Protein AF-A0A434D5E9-F1 (afdb_monomer)

pLDDT: mean 72.02, std 21.49, range [32.88, 96.44]

Secondary structure (DSSP, 8-state):
-HHHHHHHHHHHHHHHHTT-EEEEEEEEEP---S-HHHHHHHHHHHHHHHHHHHHHHH-SSGGGS-GGGSPEEEEEE-----SS----HHHHTTSS--EEEEEEEE-TT-S--S-HHHHHHHHGGGT--TTSSEEEEEEEE--S-THHHHHHHTHHHHSTTS-GGG-EEESPPGGGSPP-------------

Nearest PDB structures (foldseek):
  6r4l-assembly1_A  TM=3.665E-01  e=8.588E-01  Saccharomyces cerevisiae S288C
  4x4o-assembly2_C  TM=2.978E-01  e=3.099E+00  Archaeoglobus fulgidus DSM 4304

Foldseek 3Di:
DVVVLVVVLVLLQVQVVQVWWKKKKKWWWDDDDDALVVLLVQVQVLVVVVQVVVQCQFDVCNVVDDQSQTKKKKKFWDAPDDPDDQDASSRRSVPDTGMIMIMITGHPSGNNPDDPQVCCVVCVVVRDDPPGGTHGMHMGTDPDDDPVSSCVSCVSVVPVRYPPVRIDMPPDDPVPDPDPDPPDPDDDDDDD

Structure (mmCIF, N/CA/C/O backbone):
data_AF-A0A434D5E9-F1
#
_entry.id   AF-A0A434D5E9-F1
#
loop_
_atom_site.group_PDB
_atom_site.id
_atom_site.type_symbol
_atom_site.label_atom_id
_atom_site.label_alt_id
_atom_site.label_comp_id
_atom_site.label_asym_id
_atom_site.label_entity_id
_atom_site.label_seq_id
_atom_site.pdbx_PDB_ins_code
_atom_site.Cartn_x
_atom_site.Cartn_y
_atom_site.Cartn_z
_atom_site.occupancy
_atom_site.B_iso_or_equiv
_atom_site.auth_seq_id
_atom_site.auth_comp_id
_atom_site.auth_asym_id
_atom_site.auth_atom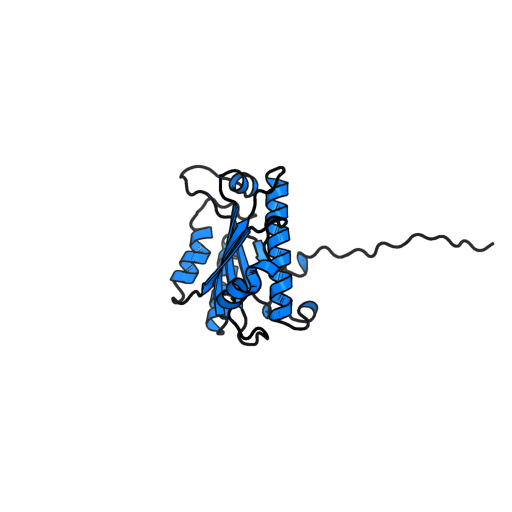_id
_atom_site.pdbx_PDB_model_num
ATOM 1 N N . MET A 1 1 ? 15.083 -6.005 15.708 1.00 46.38 1 MET A N 1
ATOM 2 C CA . MET A 1 1 ? 14.381 -5.011 14.867 1.00 46.38 1 MET A CA 1
ATOM 3 C C . MET A 1 1 ? 15.148 -4.672 13.593 1.00 46.38 1 MET A C 1
ATOM 5 O O . MET A 1 1 ? 14.551 -4.747 12.531 1.00 46.38 1 MET A O 1
ATOM 9 N N . GLU A 1 2 ? 16.462 -4.426 13.639 1.00 46.25 2 GLU A N 1
ATOM 10 C CA . GLU A 1 2 ? 17.298 -4.338 12.420 1.00 46.25 2 GLU A CA 1
ATOM 11 C C . GLU A 1 2 ? 17.191 -5.607 11.542 1.00 46.25 2 GLU A C 1
ATOM 13 O O . GLU A 1 2 ? 16.965 -5.520 10.337 1.00 46.25 2 GLU A O 1
ATOM 18 N N . TYR A 1 3 ? 17.174 -6.791 12.168 1.00 55.91 3 TYR A N 1
ATOM 19 C CA . TYR A 1 3 ? 16.882 -8.074 11.509 1.00 55.91 3 TYR A CA 1
ATOM 20 C C . TYR A 1 3 ? 15.484 -8.168 10.880 1.00 55.91 3 TYR A C 1
ATOM 22 O O . TYR A 1 3 ? 15.306 -8.888 9.904 1.00 55.91 3 TYR A O 1
ATOM 30 N N . LEU A 1 4 ? 14.492 -7.455 11.422 1.00 56.94 4 LEU A N 1
ATOM 31 C CA . LEU A 1 4 ? 13.109 -7.489 10.939 1.00 56.94 4 LEU A CA 1
ATOM 32 C C . LEU A 1 4 ? 13.002 -6.706 9.628 1.00 56.94 4 LEU A C 1
ATOM 34 O O . LEU A 1 4 ? 12.502 -7.212 8.634 1.00 56.94 4 LEU A O 1
ATOM 38 N N . ILE A 1 5 ? 13.578 -5.506 9.602 1.00 56.06 5 ILE A N 1
ATOM 39 C CA . ILE A 1 5 ? 13.730 -4.685 8.400 1.00 56.06 5 ILE A CA 1
ATOM 40 C C . ILE A 1 5 ? 14.558 -5.408 7.339 1.00 56.06 5 ILE A C 1
ATOM 42 O O . ILE A 1 5 ? 14.158 -5.463 6.178 1.00 56.06 5 ILE A O 1
ATOM 46 N N . ALA A 1 6 ? 15.707 -5.971 7.724 1.00 63.09 6 ALA A N 1
ATOM 47 C CA . ALA A 1 6 ? 16.536 -6.748 6.811 1.00 63.09 6 ALA A CA 1
ATOM 48 C C . ALA A 1 6 ? 15.765 -7.962 6.267 1.00 63.09 6 ALA A C 1
ATOM 50 O O . ALA A 1 6 ? 15.854 -8.256 5.074 1.00 63.09 6 ALA A O 1
ATOM 51 N N . GLY A 1 7 ? 14.954 -8.599 7.118 1.00 67.75 7 GLY A N 1
ATOM 52 C CA . GLY A 1 7 ? 14.034 -9.678 6.772 1.00 67.75 7 GLY A CA 1
ATOM 53 C C . GLY A 1 7 ? 12.960 -9.247 5.777 1.00 67.75 7 GLY A C 1
ATOM 54 O O . GLY A 1 7 ? 12.792 -9.903 4.756 1.00 67.75 7 GLY A O 1
ATOM 55 N N . TYR A 1 8 ? 12.293 -8.111 5.983 1.00 69.94 8 TYR A N 1
ATOM 56 C CA . TYR A 1 8 ? 11.282 -7.607 5.048 1.00 69.94 8 TYR A CA 1
ATOM 57 C C . TYR A 1 8 ? 11.881 -7.079 3.748 1.00 69.94 8 TYR A C 1
ATOM 59 O O . TYR A 1 8 ? 11.336 -7.328 2.676 1.00 69.94 8 TYR A O 1
ATOM 67 N N . GLY A 1 9 ? 13.042 -6.427 3.810 1.00 70.00 9 GLY A N 1
ATOM 68 C CA . GLY A 1 9 ? 13.821 -6.078 2.626 1.00 70.00 9 GLY A CA 1
ATOM 69 C C . GLY A 1 9 ? 14.228 -7.324 1.838 1.00 70.00 9 GLY A C 1
ATOM 70 O O . GLY A 1 9 ? 14.171 -7.324 0.610 1.00 70.00 9 GLY A O 1
ATOM 71 N N . TYR A 1 10 ? 14.579 -8.415 2.524 1.00 74.38 10 TYR A N 1
ATOM 72 C CA . TYR A 1 10 ? 14.827 -9.711 1.897 1.00 74.38 10 TYR A CA 1
ATOM 73 C C . TYR A 1 10 ? 13.550 -10.296 1.280 1.00 74.38 10 TYR A C 1
ATOM 75 O O . TYR A 1 10 ? 13.541 -10.575 0.087 1.00 74.38 10 TYR A O 1
ATOM 83 N N . MET A 1 11 ? 12.449 -10.376 2.030 1.00 77.38 11 MET A N 1
ATOM 84 C CA . MET A 1 11 ? 11.144 -10.848 1.547 1.00 77.38 11 MET A CA 1
ATOM 85 C C . MET A 1 11 ? 10.645 -10.069 0.327 1.00 77.38 11 MET A C 1
ATOM 87 O O . MET A 1 11 ? 10.050 -10.649 -0.581 1.00 77.38 11 MET A O 1
ATOM 91 N N . PHE A 1 12 ? 10.876 -8.758 0.297 1.00 78.56 12 PHE A N 1
ATOM 92 C CA . PHE A 1 12 ? 10.556 -7.912 -0.842 1.00 78.56 12 PHE A CA 1
ATOM 93 C C . PHE A 1 12 ? 11.416 -8.275 -2.057 1.00 78.56 12 PHE A C 1
ATOM 95 O O . PHE A 1 12 ? 10.884 -8.510 -3.141 1.00 78.56 12 PHE A O 1
ATOM 102 N N . ARG A 1 13 ? 12.742 -8.369 -1.879 1.00 77.50 13 ARG A N 1
ATOM 103 C CA . ARG A 1 13 ? 13.672 -8.759 -2.951 1.00 77.50 13 ARG A CA 1
ATOM 104 C C . ARG A 1 13 ? 13.353 -10.137 -3.520 1.00 77.50 13 ARG A C 1
ATOM 106 O O . ARG A 1 13 ? 13.378 -10.292 -4.738 1.00 77.50 13 ARG A O 1
ATOM 113 N N . GLU A 1 14 ? 13.028 -11.107 -2.671 1.00 84.94 14 GLU A N 1
ATOM 114 C CA . GLU A 1 14 ? 12.653 -12.451 -3.114 1.00 84.94 14 GLU A CA 1
ATOM 115 C C . GLU A 1 14 ? 11.360 -12.433 -3.932 1.00 84.94 14 GLU A C 1
ATOM 117 O O . GLU A 1 14 ? 11.308 -13.035 -5.001 1.00 84.94 14 GLU A O 1
ATOM 122 N N . ARG A 1 15 ? 10.347 -11.664 -3.516 1.00 87.44 15 ARG A N 1
ATOM 123 C CA . ARG A 1 15 ? 9.118 -11.485 -4.308 1.00 87.44 15 ARG A CA 1
ATOM 124 C C . ARG A 1 15 ? 9.402 -10.852 -5.670 1.00 87.44 15 ARG A C 1
ATOM 126 O O . ARG A 1 15 ? 8.924 -11.349 -6.686 1.00 87.44 15 ARG A O 1
ATOM 133 N N . VAL A 1 16 ? 10.228 -9.806 -5.724 1.00 85.62 16 VAL A N 1
ATOM 134 C CA . VAL A 1 16 ? 10.635 -9.196 -7.004 1.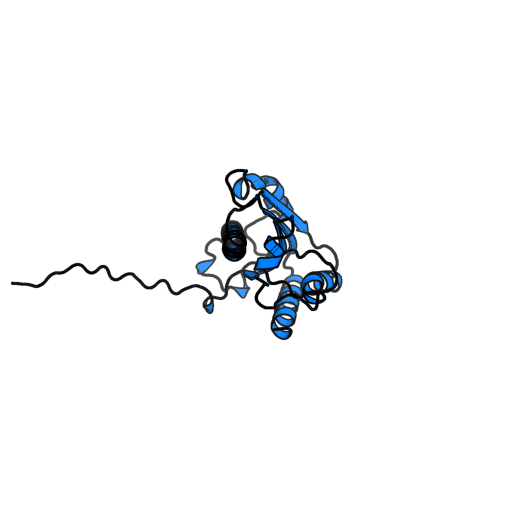00 85.62 16 VAL A CA 1
ATOM 135 C C . VAL A 1 16 ? 11.370 -10.206 -7.893 1.00 85.62 16 VAL A C 1
ATOM 137 O O . VAL A 1 16 ? 11.073 -10.293 -9.083 1.00 85.62 16 VAL A O 1
ATOM 140 N N . ARG A 1 17 ? 12.274 -11.025 -7.333 1.00 86.06 17 ARG A N 1
ATOM 141 C CA . ARG A 1 17 ? 12.943 -12.121 -8.065 1.00 86.06 17 ARG A CA 1
ATOM 142 C C . ARG A 1 17 ? 11.959 -13.156 -8.610 1.00 86.06 17 ARG A C 1
ATOM 144 O O . ARG A 1 17 ? 12.179 -13.682 -9.693 1.00 86.06 17 ARG A O 1
ATOM 151 N N . GLN A 1 18 ? 10.863 -13.407 -7.899 1.00 89.44 18 GLN A N 1
ATOM 152 C CA . GLN A 1 18 ? 9.769 -14.286 -8.327 1.00 89.44 18 GLN A CA 1
ATOM 153 C C . GLN A 1 18 ? 8.815 -13.629 -9.345 1.00 89.44 18 GLN A C 1
ATOM 155 O O . GLN A 1 18 ? 7.745 -14.167 -9.626 1.00 89.44 18 GLN A O 1
ATOM 160 N N . GLY A 1 19 ? 9.160 -12.458 -9.887 1.00 89.62 19 GLY A N 1
ATOM 161 C CA . GLY A 1 19 ? 8.358 -11.764 -10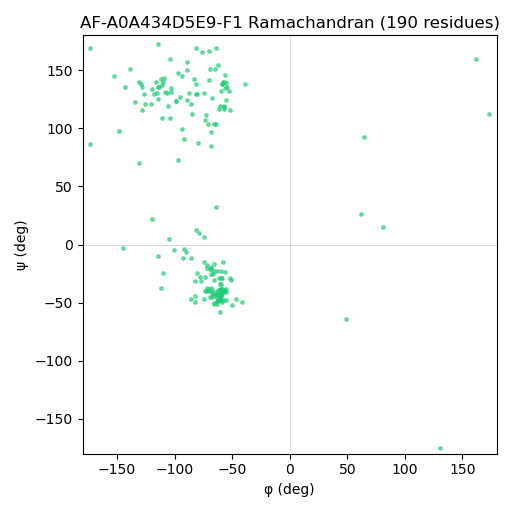.894 1.00 89.62 19 GLY A CA 1
ATOM 162 C C . GLY A 1 19 ? 7.183 -10.968 -10.323 1.00 89.62 19 GLY A C 1
ATOM 163 O O . GLY A 1 19 ? 6.284 -10.583 -11.071 1.00 89.62 19 GLY A O 1
ATOM 164 N N . TRP A 1 20 ? 7.158 -10.705 -9.013 1.00 92.44 20 TRP A N 1
ATOM 165 C CA . TRP A 1 20 ? 6.167 -9.797 -8.441 1.00 92.44 20 TRP A CA 1
ATOM 166 C C . TRP A 1 20 ? 6.465 -8.368 -8.882 1.00 92.44 20 TRP A C 1
ATOM 168 O O . TRP A 1 20 ? 7.621 -7.955 -8.934 1.00 92.44 20 TRP A O 1
ATOM 178 N N . ARG A 1 21 ? 5.412 -7.600 -9.167 1.00 90.75 21 ARG A N 1
ATOM 179 C CA . ARG A 1 21 ? 5.506 -6.237 -9.701 1.00 90.75 21 ARG A CA 1
ATOM 180 C C . ARG A 1 21 ? 5.688 -5.236 -8.555 1.00 90.75 21 ARG A C 1
ATOM 182 O O . ARG A 1 21 ? 4.749 -5.094 -7.766 1.00 90.75 21 ARG A O 1
ATOM 189 N N . PRO A 1 22 ? 6.849 -4.568 -8.429 1.00 89.44 22 PRO A N 1
ATOM 190 C CA . PRO A 1 22 ? 7.085 -3.596 -7.372 1.00 89.44 22 PRO A CA 1
ATOM 191 C C . PRO A 1 22 ? 6.530 -2.209 -7.734 1.00 89.44 22 PRO A C 1
ATOM 193 O O . PRO A 1 22 ? 6.622 -1.749 -8.874 1.00 89.44 22 PRO A O 1
ATOM 196 N N . THR A 1 23 ? 5.979 -1.506 -6.750 1.00 88.94 23 THR A N 1
ATOM 197 C CA . THR A 1 23 ? 5.421 -0.157 -6.904 1.00 88.94 23 THR A CA 1
ATOM 198 C C . THR A 1 23 ? 5.714 0.667 -5.657 1.00 88.94 23 THR A C 1
ATOM 200 O O . THR A 1 23 ? 5.549 0.192 -4.535 1.00 88.94 23 THR A O 1
ATOM 203 N N . PHE A 1 24 ? 6.147 1.907 -5.852 1.00 86.56 24 PHE A N 1
ATOM 204 C CA . PHE A 1 24 ? 6.279 2.896 -4.795 1.00 86.56 24 PHE A CA 1
ATOM 205 C C . PHE A 1 24 ? 4.970 3.667 -4.656 1.00 86.56 24 PHE A C 1
ATOM 207 O O . PHE A 1 24 ? 4.478 4.230 -5.633 1.00 86.56 24 PHE A O 1
ATOM 214 N N . LEU A 1 25 ? 4.410 3.678 -3.451 1.00 89.06 25 LEU A N 1
ATOM 215 C CA . LEU A 1 25 ? 3.156 4.344 -3.131 1.00 89.06 25 LEU A CA 1
ATOM 216 C C . LEU A 1 25 ? 3.418 5.554 -2.234 1.00 89.06 25 LEU A C 1
ATOM 218 O O . LEU A 1 25 ? 4.163 5.455 -1.260 1.00 89.06 25 LEU A O 1
ATOM 222 N N . THR A 1 26 ? 2.746 6.663 -2.518 1.00 86.81 26 THR A N 1
ATOM 223 C CA . THR A 1 26 ? 2.682 7.835 -1.640 1.00 86.81 26 THR A CA 1
ATOM 224 C C . THR A 1 26 ? 1.229 8.099 -1.279 1.00 86.81 26 THR A C 1
ATOM 226 O O . THR A 1 26 ? 0.393 8.335 -2.149 1.00 86.81 26 THR A O 1
ATOM 229 N N . PHE A 1 27 ? 0.931 8.069 0.014 1.00 90.25 27 PHE A N 1
ATOM 230 C CA . PHE A 1 27 ? -0.382 8.338 0.584 1.00 90.25 27 PHE A CA 1
ATOM 231 C C . PHE A 1 27 ? -0.376 9.725 1.204 1.00 90.25 27 PHE A C 1
ATOM 233 O O . PHE A 1 27 ? 0.231 9.924 2.252 1.00 90.25 27 PHE A O 1
ATOM 240 N N . THR A 1 28 ? -1.064 10.672 0.582 1.00 88.31 28 THR A N 1
ATOM 241 C CA . THR A 1 28 ? -1.223 12.032 1.097 1.00 88.31 28 THR A CA 1
ATOM 242 C C . THR A 1 28 ? -2.570 12.148 1.788 1.00 88.31 28 THR A C 1
ATOM 244 O O . THR A 1 28 ? -3.611 11.884 1.182 1.00 88.31 28 THR A O 1
ATOM 247 N N . PHE A 1 29 ? -2.565 12.550 3.054 1.00 88.75 29 PHE A N 1
ATOM 248 C CA . PHE A 1 29 ? -3.768 12.663 3.872 1.00 88.75 29 PHE A CA 1
ATOM 249 C C . PHE A 1 29 ? -4.312 14.090 3.902 1.00 88.75 29 PHE A C 1
ATOM 251 O O . PHE A 1 29 ? -3.563 15.066 3.913 1.00 88.75 29 PHE A O 1
ATOM 258 N N . ASN A 1 30 ? -5.635 14.196 4.004 1.00 88.56 30 ASN A N 1
ATOM 259 C CA . ASN A 1 30 ? -6.297 15.425 4.414 1.00 88.56 30 ASN A CA 1
ATOM 260 C C . ASN A 1 30 ? -5.912 15.787 5.857 1.00 88.56 30 ASN A C 1
ATOM 262 O O . ASN A 1 30 ? -5.357 14.989 6.622 1.00 88.56 30 ASN A O 1
ATOM 266 N N . HIS A 1 31 ? -6.263 17.002 6.272 1.00 85.50 31 HIS A N 1
ATOM 267 C CA . HIS A 1 31 ? -6.086 17.408 7.659 1.00 85.50 31 HIS A CA 1
ATOM 268 C C . HIS A 1 31 ? -6.990 16.586 8.602 1.00 85.50 31 HIS A C 1
ATOM 270 O O . HIS A 1 31 ? -8.188 16.819 8.730 1.00 85.50 31 HIS A O 1
ATOM 276 N N . LEU A 1 32 ? -6.401 15.632 9.317 1.00 85.06 32 LEU A N 1
ATOM 277 C CA . LEU A 1 32 ? -7.033 14.848 10.389 1.00 85.06 32 LEU A CA 1
ATOM 278 C C . LEU A 1 32 ? -6.890 15.575 11.739 1.00 85.06 32 LEU A C 1
ATOM 280 O O . LEU A 1 32 ? -5.791 15.944 12.154 1.00 85.06 32 LEU A O 1
ATOM 284 N N . ARG A 1 33 ? -7.982 15.730 12.475 1.00 82.44 33 ARG A N 1
ATOM 285 C CA . ARG A 1 33 ? -7.954 16.345 13.810 1.00 82.44 33 ARG A CA 1
ATOM 286 C C . ARG A 1 33 ? -7.719 15.305 14.906 1.00 82.44 33 ARG A C 1
ATOM 288 O O . ARG A 1 33 ? -8.167 14.156 14.784 1.00 82.44 33 ARG A O 1
ATOM 295 N N . GLY A 1 34 ? -7.091 15.741 15.995 1.00 83.19 34 GLY A N 1
ATOM 296 C CA . GLY A 1 34 ? -6.913 14.965 17.221 1.00 83.19 34 GLY A CA 1
ATOM 297 C C . GLY A 1 34 ? -5.476 14.970 17.727 1.00 83.19 34 GLY A C 1
ATOM 298 O O . GLY A 1 34 ? -4.610 15.640 17.170 1.00 83.19 34 GLY A O 1
ATOM 299 N N . SER A 1 35 ? -5.238 14.196 18.785 1.00 80.69 35 SER A N 1
ATOM 300 C CA . SER A 1 35 ? -3.890 13.973 19.298 1.00 80.69 35 SER A CA 1
ATOM 301 C C . SER A 1 35 ? -3.010 13.273 18.254 1.00 80.69 35 SER A C 1
ATOM 303 O O . SER A 1 35 ? -3.530 12.512 17.428 1.00 80.69 35 SER A O 1
ATOM 305 N N . PRO A 1 36 ? -1.683 13.454 18.330 1.00 76.75 36 PRO A N 1
ATOM 306 C CA . PRO A 1 36 ? -0.713 12.712 17.535 1.00 76.75 36 PRO A CA 1
ATOM 307 C C . PRO A 1 36 ? -1.014 11.217 17.393 1.00 76.75 36 PRO A C 1
ATOM 309 O O . PRO A 1 36 ? -1.099 10.708 16.281 1.00 76.75 36 PRO A O 1
ATOM 312 N N . SER A 1 37 ? -1.288 10.532 18.508 1.00 75.7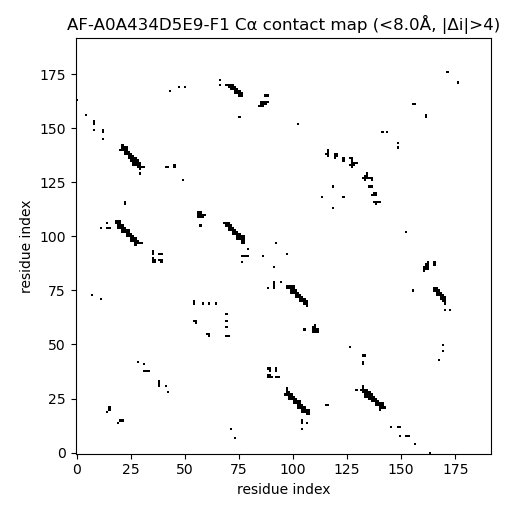5 37 SER A N 1
ATOM 313 C CA . SER A 1 37 ? -1.622 9.102 18.542 1.00 75.75 37 SER A CA 1
ATOM 314 C C . SER A 1 37 ? -2.900 8.756 17.776 1.00 75.75 37 SER A C 1
ATOM 316 O O . SER A 1 37 ? -2.964 7.724 17.115 1.00 75.75 37 SER A O 1
ATOM 318 N N . ASN A 1 38 ? -3.928 9.604 17.864 1.00 81.50 38 ASN A N 1
ATOM 319 C CA . ASN A 1 38 ? -5.189 9.378 17.163 1.00 81.50 38 ASN A CA 1
ATOM 320 C C . ASN A 1 38 ? -5.026 9.583 15.654 1.00 81.50 38 ASN A C 1
ATOM 322 O O . ASN A 1 38 ? -5.583 8.845 14.851 1.00 81.50 38 ASN A O 1
ATOM 326 N N . VAL A 1 39 ? -4.247 10.586 15.255 1.00 82.81 39 VAL A N 1
ATOM 327 C CA . VAL A 1 39 ? -3.960 10.837 13.843 1.00 82.81 39 VAL A CA 1
ATOM 328 C C . VAL A 1 39 ? -3.114 9.706 13.253 1.00 82.81 39 VAL A C 1
ATOM 330 O O . VAL A 1 39 ? -3.461 9.180 12.201 1.00 82.81 39 VAL A O 1
ATOM 333 N N . ALA A 1 40 ? -2.082 9.278 13.976 1.00 79.31 40 ALA A N 1
ATOM 334 C CA . ALA A 1 40 ? -1.289 8.088 13.700 1.00 79.31 40 ALA A CA 1
ATOM 335 C C . ALA A 1 40 ? -2.161 6.840 13.462 1.00 79.31 40 ALA A C 1
ATOM 337 O O . ALA A 1 40 ? -2.046 6.161 12.439 1.00 79.31 40 ALA A O 1
ATOM 338 N N . TRP A 1 41 ? -3.082 6.567 14.389 1.00 83.56 41 TRP A N 1
ATOM 339 C CA . TRP A 1 41 ? -4.028 5.459 14.273 1.00 83.56 41 TRP A CA 1
ATOM 340 C C . TRP A 1 41 ? -4.928 5.592 13.037 1.00 83.56 41 TRP A C 1
ATOM 342 O O . TRP A 1 41 ? -5.035 4.639 12.272 1.00 83.56 41 TRP A O 1
ATOM 352 N N . LYS A 1 42 ? -5.498 6.779 12.779 1.00 87.56 42 LYS A N 1
ATOM 353 C CA . LYS A 1 42 ? -6.324 7.043 11.585 1.00 87.56 42 LYS A CA 1
ATOM 354 C C . LYS A 1 42 ? -5.558 6.825 10.281 1.00 87.56 42 LYS A C 1
ATOM 356 O O . LYS A 1 42 ? -6.127 6.315 9.325 1.00 87.56 42 LYS A O 1
ATOM 361 N N . MET A 1 43 ? -4.283 7.214 10.230 1.00 87.31 43 MET A N 1
ATOM 362 C CA . MET A 1 43 ? -3.446 6.992 9.049 1.00 87.31 43 MET A CA 1
ATOM 363 C C . MET A 1 43 ? -3.255 5.498 8.792 1.00 87.31 43 MET A C 1
ATOM 365 O O . MET A 1 43 ? -3.436 5.044 7.667 1.00 87.31 43 MET A O 1
ATOM 369 N N . ARG A 1 44 ? -2.955 4.723 9.838 1.00 87.50 44 ARG A N 1
ATOM 370 C CA . ARG A 1 44 ? -2.824 3.265 9.736 1.00 87.50 44 ARG A CA 1
ATOM 371 C C . ARG A 1 44 ? -4.134 2.588 9.333 1.00 87.50 44 ARG A C 1
ATOM 373 O O . ARG A 1 44 ? -4.124 1.768 8.422 1.00 87.50 44 ARG A O 1
ATOM 380 N N . ASP A 1 45 ? -5.237 2.933 9.990 1.00 89.00 45 ASP A N 1
ATOM 381 C CA . ASP A 1 45 ? -6.566 2.381 9.700 1.00 89.00 45 ASP A CA 1
ATOM 382 C C . ASP A 1 45 ? -6.965 2.628 8.236 1.00 89.00 45 ASP A C 1
ATOM 384 O O . ASP A 1 45 ? -7.432 1.731 7.532 1.00 89.00 45 ASP A O 1
ATOM 388 N N . GLU A 1 46 ? -6.658 3.818 7.721 1.00 92.31 46 GLU A N 1
ATOM 389 C CA . GLU A 1 46 ? -6.917 4.153 6.326 1.00 92.31 46 GLU A CA 1
ATOM 390 C C . GLU A 1 46 ? -6.044 3.347 5.349 1.00 92.31 46 GLU A C 1
ATOM 392 O O . GLU A 1 46 ? -6.540 2.896 4.315 1.00 92.31 46 GLU A O 1
ATOM 397 N N . LEU A 1 47 ? -4.769 3.101 5.670 1.00 92.25 47 LEU A N 1
ATOM 398 C CA . LEU A 1 47 ? -3.913 2.221 4.864 1.00 92.25 47 LEU A CA 1
ATOM 399 C C . LEU A 1 47 ? -4.432 0.780 4.857 1.00 92.25 47 LEU A C 1
ATOM 401 O O . LEU A 1 47 ? -4.458 0.150 3.799 1.00 92.25 47 LEU A O 1
ATOM 405 N N . GLU A 1 48 ? -4.896 0.271 6.005 1.00 93.06 48 GLU A N 1
ATOM 406 C CA . GLU A 1 48 ? -5.543 -1.044 6.107 1.00 93.06 48 GLU A CA 1
ATOM 407 C C . GLU A 1 48 ? -6.792 -1.114 5.215 1.00 93.06 48 GLU A C 1
ATOM 409 O O . GLU A 1 48 ? -6.973 -2.083 4.470 1.00 93.06 48 GLU A O 1
ATOM 414 N N . ARG A 1 49 ? -7.624 -0.064 5.220 1.00 94.81 49 ARG A N 1
ATOM 415 C CA . ARG A 1 49 ? -8.813 0.041 4.363 1.00 94.81 49 ARG A CA 1
ATOM 416 C C . ARG A 1 49 ? -8.455 0.029 2.878 1.00 94.81 49 ARG A C 1
ATOM 418 O O . ARG A 1 49 ? -9.088 -0.694 2.100 1.00 94.81 49 ARG A O 1
ATOM 425 N N . VAL A 1 50 ? -7.466 0.827 2.468 1.00 95.81 50 VAL A N 1
ATOM 426 C CA . VAL A 1 50 ? -7.012 0.888 1.070 1.00 95.81 50 VAL A CA 1
ATOM 427 C C . VAL A 1 50 ? -6.462 -0.469 0.637 1.00 95.81 50 VAL A C 1
ATOM 429 O O . VAL A 1 50 ? -6.895 -1.002 -0.388 1.00 95.81 50 VAL A O 1
ATOM 432 N N . TYR A 1 51 ? -5.582 -1.066 1.442 1.00 95.62 51 TYR A N 1
ATOM 433 C CA . TYR A 1 51 ? -5.016 -2.385 1.180 1.00 95.62 51 TYR A CA 1
ATOM 434 C C . TYR A 1 51 ? -6.099 -3.450 1.044 1.00 95.62 51 TYR A C 1
ATOM 436 O O . TYR A 1 51 ? -6.107 -4.182 0.061 1.00 95.62 51 TYR A O 1
ATOM 444 N N . ALA A 1 52 ? -7.064 -3.508 1.968 1.00 93.69 52 ALA A N 1
ATOM 445 C CA . ALA A 1 52 ? -8.157 -4.476 1.910 1.00 93.69 52 ALA A CA 1
ATOM 446 C C . ALA A 1 52 ? -8.981 -4.343 0.620 1.00 93.69 52 ALA A C 1
ATOM 448 O O . ALA A 1 52 ? -9.386 -5.345 0.027 1.00 93.69 52 ALA A O 1
ATOM 449 N N . LYS A 1 53 ? -9.205 -3.114 0.149 1.00 94.62 53 LYS A N 1
ATOM 450 C CA . LYS A 1 53 ? -9.931 -2.866 -1.098 1.00 94.62 53 LYS A CA 1
ATOM 451 C C . LYS A 1 53 ? -9.130 -3.320 -2.322 1.00 94.62 53 LYS A C 1
ATOM 453 O O . LYS A 1 53 ? -9.680 -4.049 -3.148 1.00 94.62 53 LYS A O 1
ATOM 458 N N . VAL A 1 54 ? -7.838 -3.001 -2.392 1.00 94.94 54 VAL A N 1
ATOM 459 C CA . VAL A 1 54 ? -6.930 -3.500 -3.443 1.00 94.94 54 VAL A CA 1
ATOM 460 C C . VAL A 1 54 ? -6.834 -5.029 -3.414 1.00 94.94 54 VAL A C 1
ATOM 462 O O . VAL A 1 54 ? -6.911 -5.689 -4.450 1.00 94.94 54 VAL A O 1
ATOM 465 N N . LEU A 1 55 ? -6.758 -5.618 -2.223 1.00 94.25 55 LEU A N 1
ATOM 466 C CA . LEU A 1 55 ? -6.637 -7.055 -2.016 1.00 94.25 55 LEU A CA 1
ATOM 467 C C . LEU A 1 55 ? -7.787 -7.833 -2.670 1.00 94.25 55 LEU A C 1
ATOM 469 O O . LEU A 1 55 ? -7.547 -8.860 -3.296 1.00 94.25 55 LEU A O 1
ATOM 473 N N . THR A 1 56 ? -9.022 -7.320 -2.600 1.00 92.75 56 THR A N 1
ATOM 474 C CA . THR A 1 5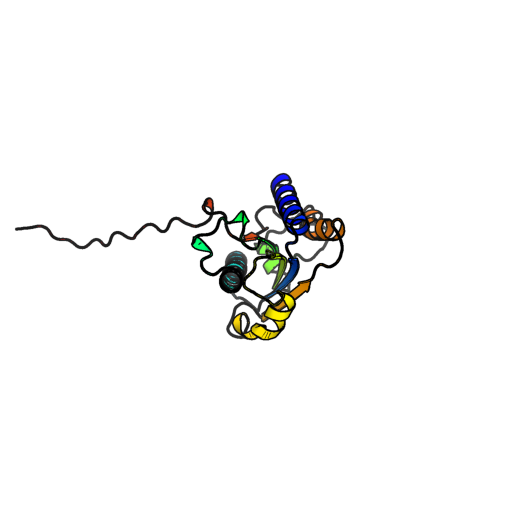6 ? -10.187 -7.946 -3.262 1.00 92.75 56 THR A CA 1
ATOM 475 C C . THR A 1 56 ? -10.153 -7.880 -4.793 1.00 92.75 56 THR A C 1
ATOM 477 O O . THR A 1 56 ? -10.847 -8.652 -5.460 1.00 92.75 56 THR A O 1
ATOM 480 N N . ARG A 1 57 ? -9.353 -6.970 -5.367 1.00 92.69 57 ARG A N 1
ATOM 481 C CA . ARG A 1 57 ? -9.105 -6.896 -6.816 1.00 92.69 57 ARG A CA 1
ATOM 482 C C . ARG A 1 57 ? -8.030 -7.881 -7.254 1.00 92.69 57 ARG A C 1
ATOM 484 O O . ARG A 1 57 ? -8.109 -8.395 -8.365 1.00 92.69 57 ARG A O 1
ATOM 491 N N . ILE A 1 58 ? -7.067 -8.164 -6.382 1.00 93.19 58 ILE A N 1
ATOM 492 C CA . ILE A 1 58 ? -5.952 -9.076 -6.655 1.00 93.19 58 ILE A CA 1
ATOM 493 C C . ILE A 1 58 ? -6.365 -10.534 -6.431 1.00 93.19 58 ILE A C 1
ATOM 495 O O . ILE A 1 58 ? -6.093 -11.375 -7.284 1.00 93.19 58 ILE A O 1
ATOM 499 N N . GLU A 1 59 ? -7.074 -10.827 -5.341 1.00 93.31 59 GLU A N 1
ATOM 500 C CA . GLU A 1 59 ? -7.491 -12.176 -4.950 1.00 93.31 59 GLU A CA 1
ATOM 501 C C . GLU A 1 59 ? -9.006 -12.225 -4.677 1.00 93.31 59 GLU A C 1
ATOM 503 O O . GLU A 1 59 ? -9.582 -11.355 -4.026 1.00 93.31 59 GLU A O 1
ATOM 508 N N . ARG A 1 60 ? -9.689 -13.263 -5.183 1.00 90.75 60 ARG A N 1
ATOM 509 C CA . ARG A 1 60 ? -11.137 -13.464 -5.007 1.00 90.75 60 ARG A CA 1
ATOM 510 C C . ARG A 1 60 ? -11.516 -13.751 -3.563 1.00 90.75 60 ARG A C 1
ATOM 512 O O . ARG A 1 60 ? -12.549 -13.262 -3.106 1.00 90.75 60 ARG A O 1
ATOM 519 N N . LYS A 1 61 ? -10.740 -14.586 -2.873 1.00 89.25 61 LYS A N 1
ATOM 520 C CA . LYS A 1 61 ? -11.005 -14.986 -1.485 1.00 89.25 61 LYS A CA 1
ATOM 521 C C . LYS A 1 61 ? -9.740 -14.818 -0.638 1.00 89.25 61 LYS A C 1
ATOM 523 O O . LYS A 1 61 ? -9.191 -15.819 -0.187 1.00 89.25 61 LYS A O 1
ATOM 528 N N . PRO A 1 62 ? -9.301 -13.576 -0.355 1.00 87.56 62 PRO A N 1
ATOM 529 C CA . PRO A 1 62 ? -8.004 -13.340 0.286 1.00 87.56 62 PRO A CA 1
ATOM 530 C C . PRO A 1 62 ? -7.863 -14.001 1.658 1.00 87.56 62 PRO A C 1
ATOM 532 O O . PRO A 1 62 ? -6.779 -14.404 2.047 1.00 87.56 62 PRO A O 1
ATOM 535 N N . ARG A 1 63 ? -8.983 -14.172 2.372 1.00 86.75 63 ARG A N 1
ATOM 536 C CA . ARG A 1 63 ? -9.031 -14.838 3.683 1.00 86.75 63 ARG A CA 1
ATOM 537 C C . ARG A 1 63 ? -8.691 -16.332 3.644 1.00 86.75 63 ARG A C 1
ATOM 539 O O . ARG A 1 63 ? -8.434 -16.901 4.694 1.00 86.75 63 ARG A O 1
ATOM 546 N N . ASN A 1 64 ? -8.722 -16.955 2.467 1.00 88.50 64 ASN A N 1
ATOM 547 C CA . ASN A 1 64 ? -8.467 -18.386 2.289 1.00 88.50 64 ASN A CA 1
ATOM 548 C C . ASN A 1 64 ? -7.081 -18.657 1.688 1.00 88.50 64 ASN A C 1
ATOM 550 O O . ASN A 1 64 ? -6.777 -19.796 1.343 1.00 88.50 64 ASN A O 1
ATOM 554 N N . VAL A 1 65 ? -6.275 -17.613 1.500 1.00 87.81 65 VAL A N 1
ATOM 555 C CA . VAL A 1 65 ? -4.970 -17.682 0.848 1.00 87.81 65 VAL A CA 1
ATOM 556 C C . VAL A 1 65 ? -3.894 -17.413 1.891 1.00 87.81 65 VAL A C 1
ATOM 558 O O . VAL A 1 65 ? -4.083 -16.586 2.783 1.00 87.81 65 VAL A O 1
ATOM 561 N N . SER A 1 66 ? -2.771 -18.126 1.790 1.00 88.00 66 SER A N 1
ATOM 562 C CA . SER A 1 66 ? -1.620 -17.878 2.660 1.00 88.00 66 SER A CA 1
ATOM 563 C C . SER A 1 66 ? -1.177 -16.411 2.543 1.00 88.00 66 SER A C 1
ATOM 565 O O . SER A 1 66 ? -1.043 -15.934 1.411 1.00 88.00 66 SER A O 1
ATOM 567 N N . PRO A 1 67 ? -0.902 -15.703 3.658 1.00 85.81 67 PRO A N 1
ATOM 568 C CA . PRO A 1 67 ? -0.396 -14.330 3.632 1.00 85.81 67 PRO A CA 1
ATOM 569 C C . PRO A 1 67 ? 0.820 -14.143 2.720 1.00 85.81 67 PRO A C 1
ATOM 571 O O . PRO A 1 67 ? 0.967 -13.092 2.103 1.00 85.81 67 PRO A O 1
ATOM 574 N N . ASP A 1 68 ? 1.647 -15.179 2.561 1.00 86.38 68 ASP A N 1
ATOM 575 C CA . ASP A 1 68 ? 2.836 -15.113 1.715 1.00 86.38 68 ASP A CA 1
ATOM 576 C C . ASP A 1 68 ? 2.534 -14.958 0.223 1.00 86.38 68 ASP A C 1
ATOM 578 O O . ASP A 1 68 ? 3.356 -14.397 -0.504 1.00 86.38 68 ASP A O 1
ATOM 582 N N . LEU A 1 69 ? 1.353 -15.401 -0.214 1.00 89.06 69 LEU A N 1
ATOM 583 C CA . LEU A 1 69 ? 0.870 -15.297 -1.593 1.00 89.06 69 LEU A CA 1
ATOM 584 C C . LEU A 1 69 ? 0.059 -14.017 -1.843 1.00 89.06 69 LEU A C 1
ATOM 586 O O . LEU A 1 69 ? -0.359 -13.766 -2.976 1.00 89.06 69 LEU A O 1
ATOM 590 N N . LEU A 1 70 ? -0.182 -13.218 -0.800 1.00 92.69 70 LEU A N 1
ATOM 591 C CA . LEU A 1 70 ? -0.872 -11.938 -0.894 1.00 92.69 70 LEU A CA 1
ATOM 592 C C . LEU A 1 70 ? 0.128 -10.798 -1.155 1.00 92.69 70 LEU A C 1
ATOM 594 O O . LEU A 1 70 ? 1.306 -10.917 -0.816 1.00 92.69 70 LEU A O 1
ATOM 598 N N . PRO A 1 71 ? -0.324 -9.669 -1.731 1.00 93.31 71 PRO A N 1
ATOM 599 C CA . PRO A 1 71 ? 0.504 -8.482 -1.929 1.00 93.31 71 PRO A CA 1
ATOM 600 C C . PRO A 1 71 ? 1.177 -8.033 -0.634 1.00 93.31 71 PRO A C 1
ATOM 602 O O . PRO A 1 71 ? 0.490 -7.877 0.370 1.00 93.31 71 PRO A O 1
ATOM 605 N N . LEU A 1 72 ? 2.480 -7.763 -0.663 1.00 91.00 72 LEU A N 1
ATOM 606 C CA . LEU A 1 72 ? 3.212 -7.253 0.500 1.00 91.00 72 LEU A CA 1
ATOM 607 C C . LEU A 1 72 ? 3.372 -5.740 0.373 1.00 91.00 72 LEU A C 1
ATOM 609 O O . LEU A 1 72 ? 3.935 -5.282 -0.623 1.00 91.00 72 LEU A O 1
ATOM 613 N N . TRP A 1 73 ? 2.903 -4.974 1.359 1.00 90.56 73 TRP A N 1
ATOM 614 C CA . TRP A 1 73 ? 3.193 -3.544 1.485 1.00 90.56 73 TRP A CA 1
ATOM 615 C C . TRP A 1 73 ? 4.006 -3.292 2.751 1.00 90.56 73 TRP A C 1
ATOM 617 O O . TRP A 1 73 ? 3.632 -3.738 3.835 1.00 90.56 73 TRP A O 1
ATOM 627 N N . VAL A 1 74 ? 5.102 -2.553 2.607 1.00 83.94 74 VAL A N 1
ATOM 628 C CA . VAL A 1 74 ? 5.920 -2.052 3.715 1.00 83.94 74 VAL A CA 1
ATOM 629 C C . VAL A 1 74 ? 5.742 -0.541 3.760 1.00 83.94 74 VAL A C 1
ATOM 631 O O . VAL A 1 74 ? 6.190 0.150 2.847 1.00 83.94 74 VAL A O 1
ATOM 634 N N . CYS A 1 75 ? 5.046 -0.046 4.778 1.00 83.62 75 CYS A N 1
ATOM 635 C CA . CYS A 1 75 ? 4.646 1.347 4.940 1.00 83.62 75 CYS A CA 1
ATOM 636 C C . CYS A 1 75 ? 5.531 2.060 5.970 1.00 83.62 75 CYS A C 1
ATOM 638 O O . CYS A 1 75 ? 5.700 1.590 7.096 1.00 83.62 75 CYS A O 1
ATOM 640 N N . CYS A 1 76 ? 6.027 3.232 5.590 1.00 75.75 76 CYS A N 1
ATOM 641 C CA . CYS A 1 76 ? 6.875 4.111 6.379 1.00 75.75 76 CYS A CA 1
ATOM 642 C C . CYS A 1 76 ? 6.260 5.521 6.373 1.00 75.75 76 CYS A C 1
ATOM 644 O O . CYS A 1 76 ? 6.161 6.133 5.305 1.00 75.75 76 CYS A O 1
ATOM 646 N N . PRO A 1 77 ? 5.823 6.049 7.526 1.00 68.94 77 PRO A N 1
ATOM 647 C CA . PRO A 1 77 ? 5.447 7.455 7.653 1.00 68.94 77 PRO A CA 1
ATOM 648 C C . PRO A 1 77 ? 6.602 8.358 7.205 1.00 68.94 77 PRO A C 1
ATOM 650 O O . PRO A 1 77 ? 7.759 8.055 7.496 1.00 68.94 77 PRO A O 1
ATOM 653 N N . ASP A 1 78 ? 6.305 9.432 6.475 1.00 62.34 78 ASP A N 1
ATOM 654 C CA . ASP A 1 78 ? 7.331 10.388 6.059 1.00 62.34 78 ASP A CA 1
ATOM 655 C C . ASP A 1 78 ? 7.763 11.247 7.261 1.00 62.34 78 ASP A C 1
ATOM 657 O O . ASP A 1 78 ? 6.919 11.773 7.992 1.00 62.34 78 ASP A O 1
ATOM 661 N N . PHE A 1 79 ? 9.074 11.361 7.495 1.00 47.50 79 PHE A N 1
ATOM 662 C CA . PHE A 1 79 ? 9.649 12.170 8.575 1.00 47.50 79 PHE A CA 1
ATOM 663 C C . PHE A 1 79 ? 10.424 13.343 7.965 1.00 47.50 79 PHE A C 1
ATOM 665 O O . PHE A 1 79 ? 11.246 13.119 7.071 1.00 47.50 79 PHE A O 1
ATOM 672 N N . PRO A 1 80 ? 10.281 14.577 8.485 1.00 35.47 80 PRO A N 1
ATOM 673 C CA . PRO A 1 80 ? 11.164 15.667 8.101 1.00 35.47 80 PRO A CA 1
ATOM 674 C C . PRO A 1 80 ? 12.605 15.301 8.465 1.00 35.47 80 PRO A C 1
ATOM 676 O O . PRO A 1 80 ? 12.938 15.094 9.634 1.00 35.47 80 PRO A O 1
ATOM 679 N N . VAL A 1 81 ? 13.484 15.227 7.467 1.00 38.12 81 VAL A N 1
ATOM 680 C CA . VAL A 1 81 ? 14.909 14.978 7.695 1.00 38.12 81 VAL A CA 1
ATOM 681 C C . VAL A 1 81 ? 15.573 16.286 8.127 1.00 38.12 81 VAL A C 1
ATOM 683 O O . VAL A 1 81 ? 16.127 17.017 7.310 1.00 38.12 81 VAL A O 1
ATOM 686 N N . ALA A 1 82 ? 15.554 16.567 9.429 1.00 33.16 82 ALA A N 1
ATOM 687 C CA . ALA A 1 82 ? 16.480 17.503 10.059 1.00 33.16 82 ALA A CA 1
ATOM 688 C C . ALA A 1 82 ? 17.302 16.769 11.126 1.00 33.16 82 ALA A C 1
ATOM 690 O O . ALA A 1 82 ? 16.810 15.932 11.883 1.00 33.16 82 ALA A O 1
ATOM 691 N N . LYS A 1 83 ? 18.613 17.018 11.107 1.00 34.62 83 LYS A N 1
ATOM 692 C CA . LYS A 1 83 ? 19.601 16.401 11.997 1.00 34.62 83 LYS A CA 1
ATOM 693 C C . LYS A 1 83 ? 19.217 16.730 13.452 1.00 34.62 83 LYS A C 1
ATOM 695 O O . LYS A 1 83 ? 18.872 17.874 13.698 1.00 34.62 83 LYS A O 1
ATOM 700 N N . THR A 1 84 ? 19.322 15.742 14.356 1.00 37.03 84 THR A N 1
ATOM 701 C CA . THR A 1 84 ? 19.004 15.765 15.806 1.00 37.03 84 THR A CA 1
ATOM 702 C C . THR A 1 84 ? 17.513 15.988 16.073 1.00 37.03 84 THR A C 1
ATOM 704 O O . THR A 1 84 ? 17.054 17.108 16.019 1.00 37.03 84 THR A O 1
ATOM 707 N N . GLU A 1 85 ? 16.677 14.958 16.215 1.00 37.34 85 GLU A N 1
ATOM 708 C CA . GLU A 1 85 ? 16.422 14.213 17.463 1.00 37.34 85 GLU A CA 1
ATOM 709 C C . GLU A 1 85 ? 15.511 12.987 17.184 1.00 37.34 85 GLU A C 1
ATOM 711 O O . GLU A 1 85 ? 15.000 12.817 16.078 1.00 37.34 85 GLU A O 1
ATOM 716 N N . LYS A 1 86 ? 15.362 12.081 18.164 1.00 41.16 86 LYS A N 1
ATOM 717 C CA . LYS A 1 86 ? 14.506 10.880 18.084 1.00 41.16 86 LYS A CA 1
ATOM 718 C C . LYS A 1 86 ? 13.031 11.295 18.126 1.00 41.16 86 LYS A C 1
ATOM 720 O O . LYS A 1 86 ? 12.527 11.596 19.203 1.00 41.16 86 LYS A O 1
ATOM 725 N N . HIS A 1 87 ? 12.348 11.281 16.989 1.00 44.31 87 HIS A N 1
ATOM 726 C CA . HIS A 1 87 ? 10.925 11.600 16.921 1.00 44.31 87 HIS A CA 1
ATOM 727 C C . HIS A 1 87 ? 10.110 10.344 16.685 1.00 44.31 87 HIS A C 1
ATOM 729 O O . HIS A 1 87 ? 10.426 9.555 15.799 1.00 44.31 87 HIS A O 1
ATOM 735 N N . SER A 1 88 ? 9.078 10.172 17.506 1.00 50.31 88 SER A N 1
ATOM 736 C CA . SER A 1 88 ? 8.164 9.049 17.385 1.00 50.31 88 SER A CA 1
ATOM 737 C C . SER A 1 88 ? 7.183 9.252 16.218 1.00 50.31 88 SER A C 1
ATOM 739 O O . SER A 1 88 ? 6.985 10.380 15.768 1.00 50.31 88 SER A O 1
ATOM 741 N N . PHE A 1 89 ? 6.470 8.215 15.767 1.00 44.97 89 PHE A N 1
ATOM 742 C CA . PHE A 1 89 ? 5.366 8.343 14.790 1.00 44.97 89 PHE A CA 1
ATOM 743 C C . PHE A 1 89 ? 4.328 9.402 15.203 1.00 44.97 89 PHE A C 1
ATOM 745 O O . PHE A 1 89 ? 3.714 10.051 14.357 1.00 44.97 89 PHE A O 1
ATOM 752 N N . ARG A 1 90 ? 4.163 9.624 16.515 1.00 49.88 90 ARG A N 1
ATOM 753 C CA . ARG A 1 90 ? 3.344 10.713 17.062 1.00 49.88 90 ARG A CA 1
ATOM 754 C C . ARG A 1 90 ? 3.917 12.079 16.669 1.00 49.88 90 ARG A C 1
ATOM 756 O O . ARG A 1 90 ? 3.179 12.947 16.225 1.00 49.88 90 ARG A O 1
ATOM 763 N N . ASP A 1 91 ? 5.221 12.257 16.758 1.00 46.88 91 ASP A N 1
ATOM 764 C CA . ASP A 1 91 ? 5.882 13.533 16.487 1.00 46.88 91 ASP A CA 1
ATOM 765 C C . ASP A 1 91 ? 5.996 13.815 14.976 1.00 46.88 91 ASP A C 1
ATOM 767 O O . ASP A 1 91 ? 5.866 14.962 14.552 1.00 46.88 91 ASP A O 1
ATOM 771 N N . ALA A 1 92 ? 6.130 12.778 14.138 1.00 48.59 92 ALA A N 1
ATOM 772 C CA . ALA A 1 92 ? 6.149 12.896 12.669 1.00 48.59 92 ALA A CA 1
ATOM 773 C C . ALA A 1 92 ? 4.864 13.522 12.108 1.00 48.59 92 ALA A C 1
ATOM 775 O O . ALA A 1 92 ? 4.883 14.377 11.226 1.00 48.59 92 ALA A O 1
ATOM 776 N N . VAL A 1 93 ? 3.733 13.129 12.692 1.00 51.72 93 VAL A N 1
ATOM 777 C CA . VAL A 1 93 ? 2.392 13.601 12.346 1.00 51.72 93 VAL A CA 1
ATOM 778 C C . VAL A 1 93 ? 2.199 15.106 12.598 1.00 51.72 93 VAL A C 1
ATOM 780 O O . VAL A 1 93 ? 1.308 15.725 12.004 1.00 51.72 93 VAL A O 1
ATOM 783 N N . VAL A 1 94 ? 3.014 15.696 13.477 1.00 47.44 94 VAL A N 1
ATOM 784 C CA . VAL A 1 94 ? 2.915 17.104 13.889 1.00 47.44 94 VAL A CA 1
ATOM 785 C C . VAL A 1 94 ? 3.566 18.045 12.864 1.00 47.44 94 VAL A C 1
ATOM 787 O O . VAL A 1 94 ? 3.130 19.187 12.735 1.00 47.44 94 VAL A O 1
ATOM 790 N N . ASN A 1 95 ? 4.526 17.574 12.060 1.00 45.06 95 ASN A N 1
ATOM 791 C CA . ASN A 1 95 ? 5.336 18.429 11.186 1.00 45.06 95 ASN A CA 1
ATOM 792 C C . ASN A 1 95 ? 4.845 18.503 9.725 1.00 45.06 95 ASN A C 1
ATOM 794 O O . ASN A 1 95 ? 5.509 18.044 8.803 1.00 45.06 95 ASN A O 1
ATOM 798 N N . ASN A 1 96 ? 3.730 19.205 9.497 1.00 51.62 96 ASN A N 1
ATOM 799 C CA . ASN A 1 96 ? 3.467 19.924 8.233 1.00 51.62 96 ASN A CA 1
ATOM 800 C C . ASN A 1 96 ? 3.359 19.134 6.903 1.00 51.62 96 ASN A C 1
ATOM 802 O O . ASN A 1 96 ? 3.509 19.717 5.832 1.00 51.62 96 ASN A O 1
ATOM 806 N N . GLY A 1 97 ? 2.986 17.857 6.923 1.00 54.72 97 GLY A N 1
ATOM 807 C CA . GLY A 1 97 ? 2.623 17.124 5.705 1.00 54.72 97 GLY A CA 1
ATOM 808 C C . GLY A 1 97 ? 2.404 15.659 6.026 1.00 54.72 97 GLY A C 1
ATOM 809 O O . GLY A 1 97 ? 3.323 14.967 6.444 1.00 54.72 97 GLY A O 1
ATOM 810 N N . ARG A 1 98 ? 1.167 15.175 5.925 1.00 74.75 98 ARG A N 1
ATOM 811 C CA . ARG A 1 98 ? 0.839 13.809 6.347 1.00 74.75 98 ARG A CA 1
ATOM 812 C C . ARG A 1 98 ? 0.977 12.896 5.162 1.00 74.75 98 ARG A C 1
ATOM 814 O O . ARG A 1 98 ? 0.022 12.705 4.408 1.00 74.75 98 ARG A O 1
ATOM 821 N N . HIS A 1 99 ? 2.180 12.371 5.022 1.00 78.50 99 HIS A N 1
ATOM 822 C CA . HIS A 1 99 ? 2.514 11.425 3.984 1.00 78.50 99 HIS A CA 1
ATOM 823 C C . HIS A 1 99 ? 2.886 10.092 4.613 1.00 78.50 99 HIS A C 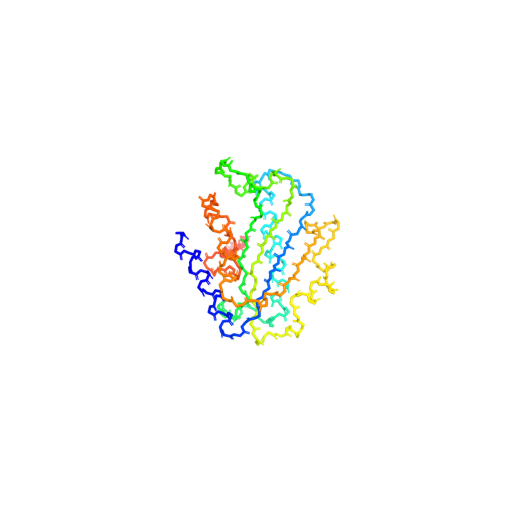1
ATOM 825 O O . HIS A 1 99 ? 3.544 10.019 5.651 1.00 78.50 99 HIS A O 1
ATOM 831 N N . VAL A 1 100 ? 2.433 9.019 3.983 1.00 81.81 100 VAL A N 1
ATOM 832 C CA . VAL A 1 100 ? 3.012 7.698 4.197 1.00 81.81 100 VAL A CA 1
ATOM 833 C C . VAL A 1 100 ? 3.569 7.247 2.869 1.00 81.81 100 VAL A C 1
ATOM 835 O O . VAL A 1 100 ? 2.871 7.280 1.858 1.00 81.81 100 VAL A O 1
ATOM 838 N N . HIS A 1 101 ? 4.816 6.810 2.875 1.00 83.06 101 HIS A N 1
ATOM 839 C CA . HIS A 1 101 ? 5.390 6.103 1.750 1.00 83.06 101 HIS A CA 1
ATOM 840 C C . HIS A 1 101 ? 5.230 4.610 1.965 1.00 83.06 101 HIS A C 1
ATOM 842 O O . HIS A 1 101 ? 5.309 4.119 3.088 1.00 83.06 101 HIS A O 1
ATOM 848 N N . ALA A 1 102 ? 5.010 3.862 0.895 1.00 83.75 102 ALA A N 1
ATOM 849 C CA . ALA A 1 102 ? 5.054 2.419 0.967 1.00 83.75 102 ALA A CA 1
ATOM 850 C C . ALA A 1 102 ? 5.749 1.826 -0.242 1.00 83.75 102 ALA A C 1
ATOM 852 O O . ALA A 1 102 ? 5.691 2.360 -1.347 1.00 83.75 102 ALA A O 1
ATOM 853 N N . ILE A 1 103 ? 6.368 0.676 -0.025 1.00 84.44 103 ILE A N 1
ATOM 854 C CA . ILE A 1 103 ? 6.812 -0.178 -1.113 1.00 84.44 103 ILE A CA 1
ATOM 855 C C . ILE A 1 103 ? 5.866 -1.367 -1.168 1.00 84.44 103 ILE A C 1
ATOM 857 O O . ILE A 1 103 ? 5.732 -2.110 -0.195 1.00 84.44 103 ILE A O 1
ATOM 861 N N . ALA A 1 104 ? 5.194 -1.519 -2.301 1.00 90.19 104 ALA A N 1
ATOM 862 C CA . ALA A 1 104 ? 4.236 -2.575 -2.571 1.00 90.19 104 ALA A CA 1
ATOM 863 C C . ALA A 1 104 ? 4.807 -3.566 -3.587 1.00 90.19 104 ALA A C 1
ATOM 865 O O . ALA A 1 104 ? 5.466 -3.163 -4.542 1.00 90.19 104 ALA A O 1
ATOM 866 N N . VAL A 1 105 ? 4.518 -4.854 -3.418 1.00 91.19 105 VAL A N 1
ATOM 867 C CA . VAL A 1 105 ? 4.707 -5.879 -4.455 1.00 91.19 105 VAL A CA 1
ATOM 868 C C . VAL A 1 105 ? 3.415 -6.642 -4.676 1.00 91.19 105 VAL A C 1
ATOM 870 O O . VAL A 1 105 ? 2.801 -7.132 -3.728 1.00 91.19 105 VAL A O 1
ATOM 873 N N . VAL A 1 106 ? 3.016 -6.754 -5.942 1.00 94.00 106 VAL A N 1
ATOM 874 C CA . VAL A 1 106 ? 1.809 -7.469 -6.374 1.00 94.00 106 VAL A CA 1
ATOM 875 C C . VAL A 1 106 ? 2.204 -8.767 -7.083 1.00 94.00 106 VAL A C 1
ATOM 877 O O . VAL A 1 106 ? 3.051 -8.716 -7.980 1.00 94.00 106 VAL A O 1
ATOM 880 N N . PRO A 1 107 ? 1.597 -9.916 -6.734 1.00 93.62 107 PRO A N 1
ATOM 881 C CA . PRO A 1 107 ? 1.933 -11.192 -7.354 1.00 93.62 107 PRO A CA 1
ATOM 882 C C . PRO A 1 107 ? 1.573 -11.238 -8.850 1.00 93.62 107 PRO A C 1
ATOM 884 O O . PRO A 1 107 ? 0.600 -10.600 -9.271 1.00 93.62 107 PRO A O 1
ATOM 887 N N . PRO A 1 108 ? 2.304 -12.025 -9.662 1.00 91.25 108 PRO A N 1
ATOM 888 C CA . PRO A 1 108 ? 2.057 -12.127 -11.102 1.00 91.25 108 PRO A CA 1
ATOM 889 C C . PRO A 1 108 ? 0.733 -12.830 -11.446 1.00 91.25 108 PRO A C 1
ATOM 891 O O . PRO A 1 108 ? 0.141 -12.540 -12.479 1.00 91.25 108 PRO A O 1
ATOM 894 N N . TRP A 1 109 ? 0.213 -13.691 -10.564 1.00 89.62 109 TRP A N 1
ATOM 895 C CA . TRP A 1 109 ? -1.101 -14.346 -10.710 1.00 89.62 109 TRP A CA 1
ATOM 896 C C . TRP A 1 109 ? -2.288 -13.469 -10.270 1.00 89.62 109 TRP A C 1
ATOM 898 O O . TRP A 1 109 ? -3.403 -13.958 -10.093 1.00 89.62 109 TRP A O 1
ATOM 908 N N . SER A 1 110 ? -2.058 -12.172 -10.057 1.00 89.62 110 SER A N 1
ATOM 909 C CA . SER A 1 110 ? -3.091 -11.207 -9.687 1.00 89.62 110 SER A CA 1
ATOM 910 C C . SER A 1 110 ? -4.261 -11.199 -10.677 1.00 89.62 110 SER A C 1
ATOM 912 O O . SER A 1 110 ? -4.073 -11.105 -11.888 1.00 89.62 110 SER A O 1
ATOM 914 N N . ARG A 1 111 ? -5.494 -11.184 -10.155 1.00 93.44 111 ARG A N 1
ATOM 915 C CA . ARG A 1 111 ? -6.712 -10.975 -10.962 1.00 93.44 111 ARG A CA 1
ATOM 916 C C . ARG A 1 111 ? -6.829 -9.548 -11.509 1.00 93.44 111 ARG A C 1
ATOM 918 O O . ARG A 1 111 ? -7.551 -9.323 -12.480 1.00 93.44 111 ARG A O 1
ATOM 925 N N . MET A 1 112 ? -6.139 -8.595 -10.886 1.00 91.38 112 MET A N 1
ATOM 926 C CA . MET A 1 112 ? -6.018 -7.221 -11.365 1.00 91.38 112 MET A CA 1
ATOM 927 C C . MET A 1 112 ? -5.087 -7.204 -12.585 1.00 91.38 112 MET A C 1
ATOM 929 O O . MET A 1 112 ? -3.891 -7.487 -12.450 1.00 91.38 112 MET A O 1
ATOM 933 N N . LYS A 1 113 ? -5.669 -6.926 -13.761 1.00 86.25 113 LYS A N 1
ATOM 934 C CA . LYS A 1 113 ? -4.972 -6.909 -15.060 1.00 86.25 113 LYS A CA 1
ATOM 935 C C . LYS A 1 113 ? -4.067 -5.684 -15.211 1.00 86.25 113 LYS A C 1
ATOM 937 O O . LYS A 1 113 ? -2.954 -5.800 -15.709 1.00 86.25 113 LYS A O 1
ATOM 942 N N . GLU A 1 114 ? -4.557 -4.547 -14.745 1.00 91.56 114 GLU A N 1
ATOM 943 C CA . GLU A 1 114 ? -3.855 -3.266 -14.683 1.00 91.56 114 GLU A CA 1
ATOM 944 C C . GLU A 1 114 ? -2.729 -3.262 -13.630 1.00 91.56 114 GLU A C 1
ATOM 946 O O . GLU A 1 114 ? -2.620 -4.177 -12.797 1.00 91.56 114 GLU A O 1
ATOM 951 N N . THR A 1 115 ? -1.861 -2.250 -13.677 1.00 92.56 115 THR A N 1
ATOM 952 C CA . THR A 1 115 ? -0.872 -1.999 -12.619 1.00 92.56 115 THR A CA 1
ATOM 953 C C . THR A 1 115 ? -1.503 -1.244 -11.444 1.00 92.56 115 THR A C 1
ATOM 955 O O . THR A 1 115 ? -2.629 -0.764 -11.529 1.00 92.56 115 THR A O 1
ATOM 958 N N . LEU A 1 116 ? -0.793 -1.130 -10.312 1.00 94.12 116 LEU A N 1
ATOM 959 C CA . LEU A 1 116 ? -1.249 -0.251 -9.226 1.00 94.12 116 LEU A CA 1
ATOM 960 C C . LEU A 1 116 ? -1.233 1.230 -9.633 1.00 94.12 116 LEU A C 1
ATOM 962 O O . LEU A 1 116 ? -2.055 1.986 -9.128 1.00 94.12 116 LEU A O 1
ATOM 966 N N . GLU A 1 117 ? -0.317 1.630 -10.519 1.00 94.31 117 GLU A N 1
ATOM 967 C CA . GLU A 1 117 ? -0.266 2.984 -11.082 1.00 94.31 117 GLU A CA 1
ATOM 968 C C . GLU A 1 117 ? -1.553 3.298 -11.841 1.00 94.31 117 GLU A C 1
ATOM 970 O O . GLU A 1 117 ? -2.283 4.203 -11.436 1.00 94.31 117 GLU A O 1
ATOM 975 N N . ASP A 1 118 ? -1.875 2.478 -12.844 1.00 95.25 118 ASP A N 1
ATOM 976 C CA . ASP A 1 118 ? -3.105 2.603 -13.633 1.00 95.25 118 ASP A CA 1
ATOM 977 C C . ASP A 1 118 ? -4.339 2.586 -12.719 1.00 95.25 118 ASP A C 1
ATOM 979 O O . ASP A 1 118 ? -5.181 3.482 -12.766 1.00 95.25 118 ASP A O 1
ATOM 983 N N . HIS A 1 119 ? -4.391 1.622 -11.792 1.00 96.31 119 HIS A N 1
ATOM 984 C CA . HIS A 1 119 ? -5.520 1.451 -10.887 1.00 96.31 119 HIS A CA 1
ATOM 985 C C . HIS A 1 119 ? -5.781 2.695 -10.033 1.00 96.31 119 HIS A C 1
ATOM 987 O O . HIS A 1 119 ? -6.918 3.153 -9.908 1.00 96.31 119 HIS A O 1
ATOM 993 N N . PHE A 1 120 ? -4.747 3.242 -9.390 1.00 96.44 120 PHE A N 1
ATOM 994 C CA . PHE A 1 120 ? -4.920 4.420 -8.543 1.00 96.44 120 PHE A CA 1
ATOM 995 C C . PHE A 1 120 ? -5.129 5.695 -9.356 1.00 96.44 120 PHE A C 1
ATOM 997 O O . PHE A 1 120 ? -5.819 6.595 -8.873 1.00 96.44 120 PHE A O 1
ATOM 1004 N N . TYR A 1 121 ? -4.602 5.762 -10.579 1.00 94.44 121 TYR A N 1
ATOM 1005 C CA . TYR A 1 121 ? -4.892 6.844 -11.511 1.00 94.44 121 TYR A CA 1
ATOM 1006 C C . TYR A 1 121 ? -6.381 6.863 -11.897 1.00 94.44 121 TYR A C 1
ATOM 1008 O O . TYR A 1 121 ? -7.051 7.880 -11.714 1.00 94.44 121 TYR A O 1
ATOM 1016 N N . GLU A 1 122 ? -6.933 5.728 -12.331 1.00 95.31 122 GLU A N 1
ATOM 1017 C CA . GLU A 1 122 ? -8.316 5.624 -12.819 1.00 95.31 122 GLU A CA 1
ATOM 1018 C C . GLU A 1 122 ? -9.369 5.585 -11.703 1.00 95.31 122 GLU A C 1
ATOM 1020 O O . GLU A 1 122 ? -10.529 5.962 -11.898 1.00 95.31 122 GLU A O 1
ATOM 1025 N N . HIS A 1 123 ? -9.003 5.092 -10.520 1.00 95.06 123 HIS A N 1
ATOM 1026 C CA . HIS A 1 123 ? -9.949 4.817 -9.437 1.00 95.06 123 HIS A CA 1
ATOM 1027 C C . HIS A 1 123 ? -9.666 5.604 -8.159 1.00 95.06 123 HIS A C 1
ATOM 1029 O O . HIS A 1 123 ? -10.147 5.234 -7.087 1.00 95.06 123 HIS A O 1
ATOM 1035 N N . GLN A 1 124 ? -8.942 6.720 -8.258 1.00 94.88 124 GLN A N 1
ATOM 1036 C CA . GLN A 1 124 ? -8.593 7.597 -7.136 1.00 94.88 124 GLN A CA 1
ATOM 1037 C C . GLN A 1 124 ? -9.799 7.923 -6.231 1.00 94.88 124 GLN A C 1
ATOM 1039 O O . GLN A 1 124 ? -9.746 7.740 -5.015 1.00 94.88 124 GLN A O 1
ATOM 1044 N N . ASN A 1 125 ? -10.937 8.296 -6.827 1.00 93.88 125 ASN A N 1
ATOM 1045 C CA . ASN A 1 125 ? -12.185 8.647 -6.130 1.00 93.88 125 ASN A CA 1
ATOM 1046 C C . ASN A 1 125 ? -12.768 7.511 -5.262 1.00 93.88 125 ASN A C 1
ATOM 1048 O O . ASN A 1 125 ? -13.507 7.747 -4.300 1.00 93.88 125 ASN A O 1
ATOM 1052 N N . GLN A 1 126 ? -12.423 6.258 -5.556 1.00 93.69 126 GLN A N 1
ATOM 1053 C CA . GLN A 1 126 ? -12.822 5.103 -4.762 1.00 93.69 126 GLN A CA 1
ATOM 1054 C C . GLN A 1 126 ? -12.077 5.040 -3.423 1.00 93.69 126 GLN A C 1
ATOM 1056 O O . GLN A 1 126 ? -12.549 4.375 -2.490 1.00 93.69 126 GLN A O 1
ATOM 1061 N N . TYR A 1 127 ? -10.937 5.720 -3.321 1.00 94.31 127 TYR A N 1
ATOM 1062 C CA . TYR A 1 127 ? -10.061 5.732 -2.157 1.00 94.31 127 TYR A CA 1
ATOM 1063 C C . TYR A 1 127 ? -10.053 7.087 -1.463 1.00 94.31 127 TYR A C 1
ATOM 1065 O O . TYR A 1 127 ? -10.068 7.108 -0.238 1.00 94.31 127 TYR A O 1
ATOM 1073 N N . THR A 1 128 ? -10.116 8.180 -2.215 1.00 92.81 128 THR A N 1
ATOM 1074 C CA . THR A 1 128 ? -9.914 9.539 -1.709 1.00 92.81 128 THR A CA 1
ATOM 1075 C C . THR A 1 128 ? -11.177 10.391 -1.806 1.00 92.81 128 THR A C 1
ATOM 1077 O O . THR A 1 128 ? -12.210 9.943 -2.321 1.00 92.81 128 THR A O 1
ATOM 1080 N N . GLY A 1 129 ? -11.120 11.587 -1.226 1.00 83.00 129 GLY A N 1
ATOM 1081 C CA . GLY A 1 129 ? -12.198 12.574 -1.220 1.00 83.00 129 GLY A CA 1
ATOM 1082 C C . GLY A 1 129 ? -11.980 13.615 -0.126 1.00 83.00 129 GLY A C 1
ATOM 1083 O O . GLY A 1 129 ? -11.256 13.357 0.832 1.00 83.00 129 GLY A O 1
ATOM 1084 N N . ASN A 1 130 ? -12.610 14.785 -0.244 1.00 79.38 130 ASN A N 1
ATOM 1085 C CA . ASN A 1 130 ? -12.512 15.843 0.775 1.00 79.38 130 ASN A CA 1
ATOM 1086 C C . ASN A 1 130 ? -13.152 15.433 2.116 1.00 79.38 130 ASN A C 1
ATOM 1088 O O . ASN A 1 130 ? -12.809 15.974 3.163 1.00 79.38 130 ASN A O 1
ATOM 1092 N N . ASP A 1 131 ? -14.077 14.477 2.076 1.00 85.75 131 ASP A N 1
ATOM 1093 C CA . ASP A 1 131 ? -14.776 13.878 3.213 1.00 85.75 131 ASP A CA 1
ATOM 1094 C C . ASP A 1 131 ? -14.059 12.642 3.787 1.00 85.75 131 ASP A C 1
ATOM 1096 O O . ASP A 1 131 ? -14.457 12.122 4.831 1.00 85.75 131 ASP A O 1
ATOM 1100 N N . LYS A 1 132 ? -12.992 12.169 3.132 1.00 88.62 132 LYS A N 1
ATOM 1101 C CA . LYS A 1 132 ? -12.222 10.990 3.549 1.00 88.62 132 LYS A CA 1
ATOM 1102 C C . LYS A 1 132 ? -10.894 11.386 4.192 1.00 88.62 132 LYS A C 1
ATOM 1104 O O . LYS A 1 132 ? -10.386 12.481 3.950 1.00 88.62 132 LYS A O 1
ATOM 1109 N N . PRO A 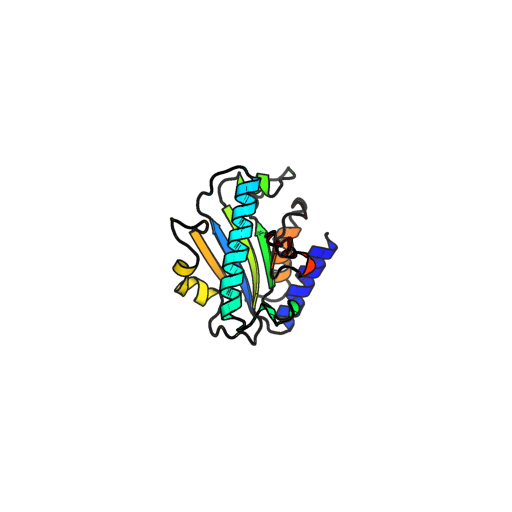1 133 ? -10.269 10.497 4.985 1.00 90.00 133 PRO A N 1
ATOM 1110 C CA . PRO A 1 133 ? -8.944 10.764 5.540 1.00 90.00 133 PRO A CA 1
ATOM 1111 C C . PRO A 1 133 ? -7.876 10.995 4.464 1.00 90.00 133 PRO A C 1
ATOM 1113 O O . PRO A 1 133 ? -6.962 11.792 4.664 1.00 90.00 133 PRO A O 1
ATOM 1116 N N . LEU A 1 134 ? -7.991 10.310 3.328 1.00 91.56 134 LEU A N 1
ATOM 1117 C CA . LEU A 1 134 ? -7.000 10.324 2.263 1.00 91.56 134 LEU A CA 1
ATOM 1118 C C . LEU A 1 134 ? -7.337 11.353 1.178 1.00 91.56 134 LEU A C 1
ATOM 1120 O O . LEU A 1 134 ? -8.424 11.329 0.597 1.00 91.56 134 LEU A O 1
ATOM 1124 N N . PHE A 1 135 ? -6.374 12.220 0.877 1.00 90.50 135 PHE A N 1
ATOM 1125 C CA . PHE A 1 135 ? -6.466 13.217 -0.186 1.00 90.50 135 PHE A CA 1
ATOM 1126 C C . PHE A 1 135 ? -6.043 12.631 -1.536 1.00 90.50 135 PHE A C 1
ATOM 1128 O O . PHE A 1 135 ? -6.739 12.797 -2.538 1.00 90.50 135 PHE A O 1
ATOM 1135 N N . ARG A 1 136 ? -4.913 11.913 -1.566 1.00 90.75 136 ARG A N 1
ATOM 1136 C CA . ARG A 1 136 ? -4.328 11.379 -2.802 1.00 90.75 136 ARG A CA 1
ATOM 1137 C C . ARG A 1 136 ? -3.507 10.117 -2.553 1.00 90.75 136 ARG A C 1
ATOM 1139 O O . ARG A 1 136 ? -2.817 10.020 -1.542 1.00 90.75 136 ARG A O 1
ATOM 1146 N N . ILE A 1 137 ? -3.550 9.193 -3.509 1.00 93.88 137 ILE A N 1
ATOM 1147 C CA . ILE A 1 137 ? -2.608 8.084 -3.658 1.00 93.88 137 ILE A CA 1
ATOM 1148 C C . ILE A 1 137 ? -1.840 8.290 -4.957 1.00 93.88 137 ILE A C 1
ATOM 1150 O O . ILE A 1 137 ? -2.438 8.422 -6.024 1.00 93.88 137 ILE A O 1
ATOM 1154 N N . GLU A 1 138 ? -0.519 8.298 -4.878 1.00 90.44 138 GLU A N 1
ATOM 1155 C CA . GLU A 1 138 ? 0.354 8.246 -6.047 1.00 90.44 138 GLU A CA 1
ATOM 1156 C C . GLU A 1 138 ? 1.055 6.897 -6.078 1.00 90.44 138 GLU A C 1
ATOM 1158 O O . GLU A 1 138 ? 1.458 6.380 -5.038 1.00 90.44 138 GLU A O 1
ATOM 1163 N N . ALA A 1 139 ? 1.182 6.323 -7.268 1.00 91.25 139 ALA A N 1
ATOM 1164 C CA . ALA A 1 139 ? 1.761 5.012 -7.477 1.00 91.25 139 ALA A CA 1
ATOM 1165 C C . ALA A 1 139 ? 2.727 5.089 -8.650 1.00 91.25 139 ALA A C 1
ATOM 1167 O O . ALA A 1 139 ? 2.333 5.481 -9.737 1.00 91.25 139 ALA A O 1
ATOM 1168 N N . ASN A 1 140 ? 3.982 4.729 -8.405 1.00 85.88 140 ASN A N 1
ATOM 1169 C CA . ASN A 1 140 ? 5.048 4.786 -9.396 1.00 85.88 140 ASN A CA 1
ATOM 1170 C C . ASN A 1 140 ? 5.712 3.404 -9.483 1.00 85.88 140 ASN A C 1
ATOM 1172 O O . ASN A 1 140 ? 6.210 2.910 -8.462 1.00 85.88 140 ASN A O 1
ATOM 1176 N N . PRO A 1 141 ? 5.727 2.738 -10.647 1.00 86.94 141 PRO A N 1
ATOM 1177 C CA . PRO A 1 141 ? 6.406 1.459 -10.810 1.00 86.94 141 PRO A CA 1
ATOM 1178 C C . PRO A 1 141 ? 7.893 1.569 -10.471 1.00 86.94 141 PRO A C 1
ATOM 1180 O O . PRO A 1 141 ? 8.566 2.530 -10.843 1.00 86.94 141 PRO A O 1
ATOM 1183 N N . ILE A 1 142 ? 8.436 0.560 -9.790 1.00 81.00 142 ILE A N 1
ATOM 1184 C CA . ILE A 1 142 ? 9.874 0.517 -9.509 1.00 81.00 142 ILE A CA 1
ATOM 1185 C C . ILE A 1 142 ? 10.552 -0.287 -10.617 1.00 81.00 142 ILE A C 1
ATOM 1187 O O . ILE A 1 142 ? 10.530 -1.514 -10.619 1.00 81.00 142 ILE A O 1
ATOM 1191 N N . THR A 1 143 ? 11.146 0.416 -11.579 1.00 72.19 143 THR A N 1
ATOM 1192 C CA . THR A 1 143 ? 11.706 -0.177 -12.807 1.00 72.19 143 THR A CA 1
ATOM 1193 C C . THR A 1 143 ? 13.194 -0.536 -12.717 1.00 72.19 143 THR A C 1
ATOM 1195 O O . THR A 1 143 ? 13.698 -1.252 -13.577 1.00 72.19 143 THR A O 1
ATOM 1198 N N . HIS A 1 144 ? 13.908 -0.081 -11.681 1.00 56.22 144 HIS A N 1
ATOM 1199 C CA . HIS A 1 144 ? 15.363 -0.245 -11.562 1.00 56.22 144 HIS A CA 1
ATOM 1200 C C . HIS A 1 144 ? 15.752 -1.362 -10.573 1.00 56.22 144 HIS A C 1
ATOM 1202 O O . HIS A 1 144 ? 15.218 -1.460 -9.466 1.00 56.22 144 HIS A O 1
ATOM 1208 N N . HIS A 1 145 ? 16.707 -2.209 -10.977 1.00 55.09 145 HIS A N 1
ATOM 1209 C CA . HIS A 1 145 ? 17.108 -3.439 -10.285 1.00 55.09 145 HIS A CA 1
ATOM 1210 C C . HIS A 1 145 ? 17.613 -3.241 -8.839 1.00 55.09 145 HIS A C 1
ATOM 1212 O O . HIS A 1 145 ? 18.434 -2.369 -8.562 1.00 55.09 145 HIS A O 1
ATOM 1218 N N . GLY A 1 146 ? 17.177 -4.147 -7.948 1.00 48.62 146 GLY A N 1
ATOM 1219 C CA . GLY A 1 146 ? 17.826 -4.666 -6.725 1.00 48.62 146 GLY A CA 1
ATOM 1220 C C . GLY A 1 146 ? 18.438 -3.691 -5.708 1.00 48.62 146 GLY A C 1
ATOM 1221 O O . GLY A 1 146 ? 18.008 -3.649 -4.553 1.00 48.62 146 GLY A O 1
ATOM 1222 N N . VAL A 1 147 ? 19.466 -2.947 -6.116 1.00 43.19 147 VAL A N 1
ATOM 1223 C CA . VAL A 1 147 ? 20.230 -2.013 -5.275 1.00 43.19 147 VAL A CA 1
ATOM 1224 C C . VAL A 1 147 ? 19.398 -0.768 -4.963 1.00 43.19 147 VAL A C 1
ATOM 1226 O O . VAL A 1 147 ? 19.342 -0.365 -3.808 1.00 43.19 147 VAL A O 1
ATOM 1229 N N . TYR A 1 148 ? 18.638 -0.243 -5.931 1.00 48.81 148 TYR A N 1
ATOM 1230 C CA . TYR A 1 148 ? 17.779 0.936 -5.732 1.00 48.81 148 TYR A CA 1
ATOM 1231 C C . TYR A 1 148 ? 16.562 0.642 -4.842 1.00 48.81 148 TYR A C 1
ATOM 1233 O O . TYR A 1 148 ? 16.214 1.421 -3.961 1.00 48.81 148 TYR A O 1
ATOM 1241 N N . VAL A 1 149 ? 15.954 -0.535 -5.020 1.00 49.41 149 VAL A N 1
ATOM 1242 C CA . VAL A 1 149 ? 14.889 -1.075 -4.154 1.00 49.41 149 VAL A CA 1
ATOM 1243 C C . VAL A 1 149 ? 15.377 -1.223 -2.717 1.00 49.41 149 VAL A C 1
ATOM 1245 O O . VAL A 1 149 ? 14.670 -0.877 -1.772 1.00 49.41 149 VAL A O 1
ATOM 1248 N N . THR A 1 150 ? 16.601 -1.734 -2.562 1.00 48.69 150 THR A N 1
ATOM 1249 C CA . THR A 1 150 ? 17.241 -1.885 -1.260 1.00 48.69 150 THR A CA 1
ATOM 1250 C C . THR A 1 150 ? 17.552 -0.515 -0.679 1.00 48.69 150 THR A C 1
ATOM 1252 O O . THR A 1 150 ? 17.223 -0.307 0.468 1.00 48.69 15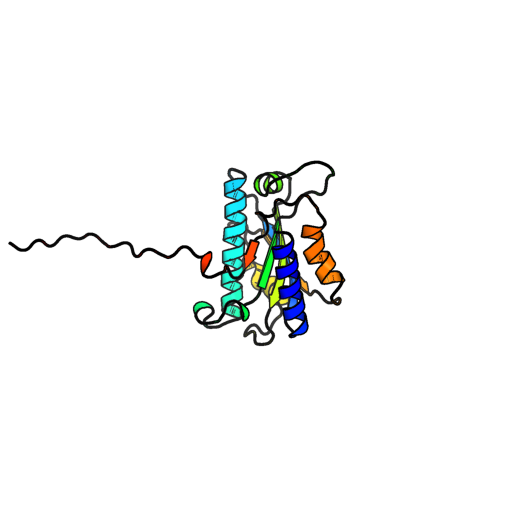0 THR A O 1
ATOM 1255 N N . ASP A 1 151 ? 18.040 0.458 -1.446 1.00 51.09 151 ASP A N 1
ATOM 1256 C CA . ASP A 1 151 ? 18.236 1.832 -0.971 1.00 51.09 151 ASP A CA 1
ATOM 1257 C C . ASP A 1 151 ? 16.938 2.592 -0.685 1.00 51.09 151 ASP A C 1
ATOM 1259 O O . ASP A 1 151 ? 16.982 3.538 0.086 1.00 51.09 151 ASP A O 1
ATOM 1263 N N . TYR A 1 152 ? 15.789 2.199 -1.241 1.00 52.19 152 TYR A N 1
ATOM 1264 C CA . TYR A 1 152 ? 14.483 2.772 -0.892 1.00 52.19 152 TYR A CA 1
ATOM 1265 C C . TYR A 1 152 ? 13.902 2.148 0.373 1.00 52.19 152 TYR A C 1
ATOM 1267 O O . TYR A 1 152 ? 13.552 2.873 1.305 1.00 52.19 152 TYR A O 1
ATOM 1275 N N . ALA A 1 153 ? 13.882 0.812 0.448 1.00 46.84 153 ALA A N 1
ATOM 1276 C CA . ALA A 1 153 ? 13.537 0.094 1.673 1.00 46.84 153 ALA A CA 1
ATOM 1277 C C . ALA A 1 153 ? 14.476 0.514 2.812 1.00 46.84 153 ALA A C 1
ATOM 1279 O O . ALA A 1 153 ? 14.032 0.733 3.932 1.00 46.84 153 ALA A O 1
ATOM 1280 N N . LEU A 1 154 ? 15.759 0.710 2.490 1.00 45.19 154 LEU A N 1
ATOM 1281 C CA . LEU A 1 154 ? 16.780 1.184 3.405 1.00 45.19 154 LEU A CA 1
ATOM 1282 C C . LEU A 1 154 ? 16.858 2.706 3.515 1.00 45.19 154 LEU A C 1
ATOM 1284 O O . LEU A 1 154 ? 17.521 3.166 4.423 1.00 45.19 154 LEU A O 1
ATOM 1288 N N . LYS A 1 155 ? 16.227 3.540 2.684 1.00 48.34 155 LYS A N 1
ATOM 1289 C CA . LYS A 1 155 ? 16.193 4.999 2.937 1.00 48.34 155 LYS A CA 1
ATOM 1290 C C . LYS A 1 155 ? 15.345 5.280 4.166 1.00 48.34 155 LYS A C 1
ATOM 1292 O O . LYS A 1 155 ? 15.739 6.091 4.999 1.00 48.34 155 LYS A O 1
ATOM 1297 N N . GLY A 1 156 ? 14.263 4.516 4.329 1.00 44.44 156 GLY A N 1
ATOM 1298 C CA . GLY A 1 156 ? 13.521 4.458 5.584 1.00 44.44 156 GLY A CA 1
ATOM 1299 C C . GLY A 1 156 ? 14.386 3.996 6.763 1.00 44.44 156 GLY A C 1
ATOM 1300 O O . GLY A 1 156 ? 14.166 4.425 7.879 1.00 44.44 156 GLY A O 1
ATOM 1301 N N . THR A 1 157 ? 15.424 3.182 6.555 1.00 39.00 157 THR A N 1
ATOM 1302 C CA . THR A 1 157 ? 16.115 2.492 7.666 1.00 39.00 157 THR A CA 1
ATOM 1303 C C . THR A 1 157 ? 17.529 3.025 7.939 1.00 39.00 157 THR A C 1
ATOM 1305 O O . THR A 1 157 ? 18.021 2.918 9.056 1.00 39.00 157 THR A O 1
ATOM 1308 N N . LYS A 1 158 ? 18.182 3.633 6.938 1.00 35.47 158 LYS A N 1
ATOM 1309 C CA . LYS A 1 158 ? 19.441 4.401 7.002 1.00 35.47 158 LYS A CA 1
ATOM 1310 C C . LYS A 1 158 ? 19.227 5.740 7.696 1.00 35.47 158 LYS A C 1
ATOM 1312 O O . LYS A 1 158 ? 20.191 6.338 8.172 1.00 35.47 158 LYS A O 1
ATOM 1317 N N . SER A 1 159 ? 17.980 6.200 7.806 1.00 43.66 159 SER A N 1
ATOM 1318 C CA . SER A 1 159 ? 17.619 7.140 8.857 1.00 43.66 159 SER A CA 1
ATOM 1319 C C . SER A 1 159 ? 17.714 6.381 10.183 1.00 43.66 159 SER A C 1
ATOM 1321 O O . SER A 1 159 ? 16.741 5.800 10.651 1.00 43.66 159 SER A O 1
ATOM 1323 N N . ALA A 1 160 ? 18.923 6.323 10.755 1.00 34.91 160 ALA A N 1
ATOM 1324 C CA . ALA A 1 160 ? 19.301 5.610 11.984 1.00 34.91 160 ALA A CA 1
ATOM 1325 C C . ALA A 1 160 ? 18.607 6.150 13.262 1.00 34.91 160 ALA A C 1
ATOM 1327 O O . ALA A 1 160 ? 19.192 6.203 14.344 1.00 34.91 160 ALA A O 1
ATOM 1328 N N . ARG A 1 161 ? 17.378 6.648 13.118 1.00 38.41 161 ARG A N 1
ATOM 1329 C CA . ARG A 1 161 ? 16.597 7.413 14.088 1.00 38.41 161 ARG A CA 1
ATOM 1330 C C . ARG A 1 161 ? 15.095 7.123 14.027 1.00 38.41 161 ARG A C 1
ATOM 1332 O O . ARG A 1 161 ? 14.389 7.671 14.864 1.00 38.41 161 ARG A O 1
ATOM 1339 N N . ILE A 1 162 ? 14.620 6.287 13.094 1.00 42.56 162 ILE A N 1
ATOM 1340 C CA . ILE A 1 162 ? 13.229 5.813 13.108 1.00 42.56 162 ILE A CA 1
ATOM 1341 C C . ILE A 1 162 ? 13.045 4.912 14.328 1.00 42.56 162 ILE A C 1
ATOM 1343 O O . ILE A 1 162 ? 13.816 3.967 14.535 1.00 42.56 162 ILE A O 1
ATOM 1347 N N . GLY A 1 163 ? 12.042 5.219 15.150 1.00 41.38 163 GLY A N 1
ATOM 1348 C CA . GLY A 1 163 ? 11.594 4.305 16.185 1.00 41.38 163 GLY A CA 1
ATOM 1349 C C . GLY A 1 163 ? 11.107 3.046 15.486 1.00 41.38 163 GLY A C 1
ATOM 1350 O O . GLY A 1 163 ? 10.186 3.077 14.684 1.00 41.38 163 GLY A O 1
ATOM 1351 N N . TYR A 1 164 ? 11.758 1.917 15.729 1.00 43.66 164 TYR A N 1
ATOM 1352 C CA . TYR A 1 164 ? 11.487 0.685 14.990 1.00 43.66 164 TYR A CA 1
ATOM 1353 C C . TYR A 1 164 ? 10.017 0.202 15.090 1.00 43.66 164 TYR A C 1
ATOM 1355 O O . TYR A 1 164 ? 9.594 -0.596 14.259 1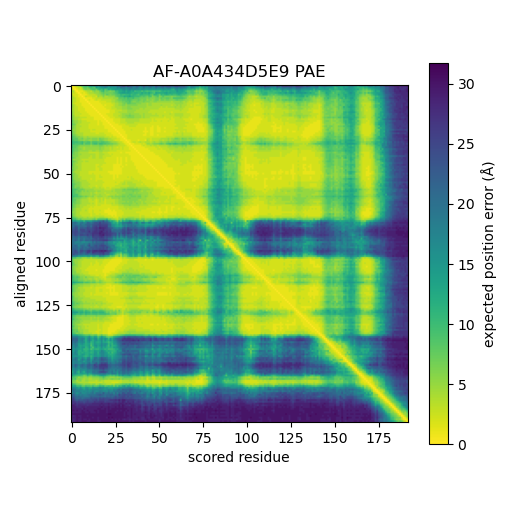.00 43.66 164 TYR A O 1
ATOM 1363 N N . ASP A 1 165 ? 9.235 0.728 16.041 1.00 47.12 165 ASP A N 1
ATOM 1364 C CA . ASP A 1 165 ? 7.794 0.492 16.249 1.00 47.12 165 ASP A CA 1
ATOM 1365 C C . ASP A 1 165 ? 6.869 1.201 15.229 1.00 47.12 165 ASP A C 1
ATOM 1367 O O . ASP A 1 165 ? 5.646 1.205 15.380 1.00 47.12 165 ASP A O 1
ATOM 1371 N N . GLU A 1 166 ? 7.435 1.832 14.198 1.00 63.16 166 GLU A N 1
ATOM 1372 C CA . GLU A 1 166 ? 6.729 2.810 13.352 1.00 63.16 166 GLU A CA 1
ATOM 1373 C C . GLU A 1 166 ? 6.544 2.349 11.903 1.00 63.16 166 GLU A C 1
ATOM 1375 O O . GLU A 1 166 ? 5.791 2.963 11.146 1.00 63.16 166 GLU A O 1
ATOM 1380 N N . ILE A 1 167 ? 7.197 1.246 11.524 1.00 70.44 167 ILE A N 1
ATOM 1381 C CA . ILE A 1 167 ? 6.999 0.585 10.233 1.00 70.44 167 ILE A CA 1
ATOM 1382 C C . ILE A 1 167 ? 5.746 -0.285 10.322 1.00 70.44 167 ILE A C 1
ATOM 1384 O O . ILE A 1 167 ? 5.596 -1.102 11.231 1.00 70.44 167 ILE A O 1
ATOM 1388 N N . PHE A 1 168 ? 4.854 -0.130 9.349 1.00 78.00 168 PHE A N 1
ATOM 1389 C CA . PHE A 1 168 ? 3.608 -0.881 9.272 1.00 78.00 168 PHE A CA 1
ATOM 1390 C C . PHE A 1 168 ? 3.591 -1.796 8.047 1.00 78.00 168 PHE A C 1
ATOM 1392 O O . PHE A 1 168 ? 3.995 -1.386 6.963 1.00 78.00 168 PHE A O 1
ATOM 1399 N N . ILE A 1 169 ? 3.153 -3.047 8.210 1.00 82.44 169 ILE A N 1
ATOM 1400 C CA . ILE A 1 169 ? 3.308 -4.091 7.189 1.00 82.44 169 ILE A CA 1
ATOM 1401 C C . ILE A 1 169 ? 1.975 -4.770 6.913 1.00 82.44 169 ILE A C 1
ATOM 1403 O O . ILE A 1 169 ? 1.201 -5.059 7.826 1.00 82.44 169 ILE A O 1
ATOM 1407 N N . LEU A 1 170 ? 1.714 -5.009 5.629 1.00 87.50 170 LEU A N 1
ATOM 1408 C CA . LEU A 1 170 ? 0.488 -5.615 5.126 1.00 87.50 170 LEU A CA 1
ATOM 1409 C C . LEU A 1 170 ? 0.809 -6.765 4.157 1.00 87.50 170 LEU A C 1
ATOM 1411 O O . LEU A 1 170 ? 1.706 -6.596 3.336 1.00 87.50 170 LEU A O 1
ATOM 1415 N N . PRO A 1 171 ? 0.081 -7.897 4.197 1.00 83.06 171 PRO A N 1
ATOM 1416 C CA . PRO A 1 171 ? -1.036 -8.168 5.099 1.00 83.06 171 PRO A CA 1
ATOM 1417 C C . PRO A 1 171 ? -0.545 -8.325 6.543 1.00 83.06 171 PRO A C 1
ATOM 1419 O O . PRO A 1 171 ? 0.581 -8.762 6.773 1.00 83.06 171 PRO A O 1
ATOM 1422 N N . ARG A 1 172 ? -1.397 -7.982 7.519 1.00 72.44 172 ARG A N 1
ATOM 1423 C CA . ARG A 1 172 ? -1.099 -8.287 8.923 1.00 72.44 172 ARG A CA 1
ATOM 1424 C C . ARG A 1 172 ? -0.888 -9.787 9.082 1.00 72.44 172 ARG A C 1
ATOM 1426 O O . ARG A 1 172 ? -1.641 -10.579 8.505 1.00 72.44 172 ARG A O 1
ATOM 1433 N N . SER A 1 173 ? 0.092 -10.169 9.898 1.00 58.16 173 SER A N 1
ATOM 1434 C CA . SER A 1 173 ? 0.205 -11.562 10.327 1.00 58.16 173 SER A CA 1
ATOM 1435 C C . SER A 1 173 ? -1.106 -11.983 10.999 1.00 58.16 173 SER A C 1
ATOM 1437 O O . SER A 1 173 ? -1.748 -11.187 11.687 1.00 58.16 173 SER A O 1
ATOM 1439 N N . THR A 1 174 ? -1.508 -13.244 10.852 1.00 49.88 174 THR A N 1
ATOM 1440 C CA . THR A 1 174 ? -2.682 -13.792 11.553 1.00 49.88 174 THR A CA 1
ATOM 1441 C C . THR A 1 174 ? -2.579 -13.644 13.074 1.00 49.88 174 THR A C 1
ATOM 1443 O O . THR A 1 174 ? -3.605 -13.577 13.741 1.00 49.88 174 THR A O 1
ATOM 1446 N N . SER A 1 175 ? -1.361 -13.531 13.618 1.00 40.81 175 SER A N 1
ATOM 1447 C CA . SER A 1 175 ? -1.095 -13.246 15.036 1.00 40.81 175 SER A CA 1
ATOM 1448 C C . SER A 1 175 ? -1.343 -11.787 15.451 1.00 40.81 175 SER A C 1
ATOM 1450 O O . SER A 1 175 ? -1.419 -11.500 16.640 1.00 40.81 175 SER A O 1
ATOM 1452 N N . GLU A 1 176 ? -1.458 -10.860 14.498 1.00 41.44 176 GLU A N 1
ATOM 1453 C CA . GLU A 1 176 ? -1.672 -9.422 14.734 1.00 41.44 176 GLU A CA 1
ATOM 1454 C C . GLU A 1 176 ? -3.134 -8.994 14.540 1.00 41.44 176 GLU A C 1
ATOM 1456 O O . GLU A 1 176 ? -3.484 -7.829 14.755 1.00 41.44 176 GLU A O 1
ATOM 1461 N N . VAL A 1 177 ? -3.996 -9.914 14.103 1.00 44.28 177 VAL A N 1
ATOM 1462 C CA . VAL A 1 177 ? -5.440 -9.699 14.007 1.00 44.28 177 VAL A CA 1
ATOM 1463 C C . VAL A 1 177 ? -6.049 -10.023 15.374 1.00 44.28 177 VAL A C 1
ATOM 1465 O O . VAL A 1 177 ? -5.905 -11.157 15.831 1.00 44.28 177 VAL A O 1
ATOM 1468 N N . PRO A 1 178 ? -6.741 -9.082 16.046 1.00 34.03 178 PRO A N 1
ATOM 1469 C CA . PRO A 1 178 ? -7.444 -9.392 17.284 1.00 34.03 178 PRO A CA 1
ATOM 1470 C C . PRO A 1 178 ? -8.409 -10.553 17.043 1.00 34.03 178 PRO A C 1
ATOM 1472 O O . PRO A 1 178 ? -9.260 -10.480 16.149 1.00 34.03 178 PRO A O 1
ATOM 1475 N N . VAL A 1 179 ? -8.281 -11.627 17.826 1.00 35.47 179 VAL A N 1
ATOM 1476 C CA . VAL A 1 179 ? -9.268 -12.708 17.828 1.00 35.47 179 VAL A CA 1
ATOM 1477 C C . VAL A 1 179 ? -10.605 -12.069 18.172 1.00 35.47 179 VAL A C 1
ATOM 1479 O O . VAL A 1 179 ? -10.773 -11.492 19.244 1.00 35.47 179 VAL A O 1
ATOM 1482 N N . ARG A 1 180 ? -11.560 -12.131 17.244 1.00 38.06 180 ARG A N 1
ATOM 1483 C CA . ARG A 1 180 ? -12.919 -11.674 17.512 1.00 38.06 180 ARG A CA 1
ATOM 1484 C C . ARG A 1 180 ? -13.526 -12.635 18.528 1.00 38.06 180 ARG A C 1
ATOM 1486 O O . ARG A 1 180 ? -14.019 -13.698 18.153 1.00 38.06 180 ARG A O 1
ATOM 1493 N N . THR A 1 181 ? -13.486 -12.271 19.804 1.00 32.88 181 THR A N 1
ATOM 1494 C CA . THR A 1 181 ? -14.258 -12.944 20.845 1.00 32.88 181 THR A CA 1
ATOM 1495 C C . THR A 1 181 ? -15.720 -12.859 20.421 1.00 32.88 181 THR A C 1
ATOM 1497 O O . THR A 1 181 ? -16.252 -11.767 20.200 1.00 32.88 181 THR A O 1
ATOM 1500 N N . LYS A 1 182 ? -16.371 -14.009 20.209 1.00 33.56 182 LYS A N 1
ATOM 1501 C CA . LYS A 1 182 ? -17.828 -14.038 20.062 1.00 33.56 182 LYS A CA 1
ATOM 1502 C C . LYS A 1 182 ? -18.384 -13.411 21.337 1.00 33.56 182 LYS A C 1
ATOM 1504 O O . LYS A 1 182 ? -18.134 -13.940 22.413 1.00 33.56 182 LYS A O 1
ATOM 1509 N N . SER A 1 183 ? -19.101 -12.295 21.227 1.00 37.47 183 SER A N 1
ATOM 1510 C CA . SER A 1 183 ? -19.918 -11.825 22.337 1.00 37.47 183 SER A CA 1
ATOM 1511 C C . SER A 1 183 ? -20.993 -12.884 22.553 1.00 37.47 183 SER A C 1
ATOM 1513 O O . SER A 1 183 ? -21.914 -13.017 21.739 1.00 37.47 183 SER A O 1
ATOM 1515 N N . THR A 1 184 ? -20.829 -13.688 23.596 1.00 35.72 184 THR A N 1
ATOM 1516 C CA . THR A 1 184 ? -21.909 -14.471 24.182 1.00 35.72 184 THR A CA 1
ATOM 1517 C C . THR A 1 184 ? -23.039 -13.484 24.441 1.00 35.72 184 THR A C 1
ATOM 1519 O O . THR A 1 184 ? -22.856 -12.497 25.150 1.00 35.72 184 THR A O 1
ATOM 1522 N N . ARG A 1 185 ? -24.170 -13.659 23.754 1.00 35.78 185 ARG A N 1
ATOM 1523 C CA . ARG A 1 185 ? -25.395 -12.985 24.166 1.00 35.78 185 ARG A CA 1
ATOM 1524 C C . ARG A 1 185 ? -25.854 -13.731 25.406 1.00 35.78 185 ARG A C 1
ATOM 1526 O O . ARG A 1 185 ? -26.285 -14.874 25.281 1.00 35.78 185 ARG A O 1
ATOM 1533 N N . ASP A 1 186 ? -25.703 -13.091 26.555 1.00 38.44 186 ASP A N 1
ATOM 1534 C CA . ASP A 1 186 ? -26.515 -13.398 27.721 1.00 38.44 186 ASP A CA 1
ATOM 1535 C C . ASP A 1 186 ? -27.983 -13.160 27.355 1.00 38.44 186 ASP A C 1
ATOM 1537 O O . ASP A 1 186 ? -28.341 -12.162 26.721 1.00 38.44 186 ASP A O 1
ATOM 1541 N N . GLY A 1 187 ? -28.810 -14.135 27.698 1.00 36.34 187 GLY A N 1
ATOM 1542 C CA . GLY A 1 187 ? -30.240 -14.165 27.444 1.00 36.34 187 GLY A CA 1
ATOM 1543 C C . GLY A 1 187 ? -30.813 -15.379 28.153 1.00 36.34 187 GLY A C 1
ATOM 1544 O O . GLY A 1 187 ? -30.870 -16.462 27.577 1.00 36.34 187 GLY A O 1
ATOM 1545 N N . ASP A 1 188 ? -31.138 -15.163 29.424 1.00 40.19 188 ASP A N 1
ATOM 1546 C CA . ASP A 1 188 ? -31.745 -16.080 30.382 1.00 40.19 188 ASP A CA 1
ATOM 1547 C C . ASP A 1 188 ? -32.833 -16.997 29.811 1.00 40.19 188 ASP A C 1
ATOM 1549 O O . ASP A 1 188 ? -33.757 -16.558 29.126 1.00 40.19 188 ASP A O 1
ATOM 1553 N N . ALA A 1 189 ? -32.788 -18.259 30.240 1.00 36.91 189 ALA A N 1
ATOM 1554 C CA . ALA A 1 189 ? -33.973 -19.085 30.436 1.00 36.91 189 ALA A CA 1
ATOM 1555 C C . ALA A 1 189 ? -33.708 -20.062 31.596 1.00 36.91 189 ALA A C 1
ATOM 1557 O O . ALA A 1 189 ? -33.073 -21.101 31.422 1.00 36.91 189 ALA A O 1
ATOM 1558 N N . GLN A 1 190 ? -34.177 -19.705 32.792 1.00 36.47 190 GLN A N 1
ATOM 1559 C CA . GLN A 1 190 ? -34.390 -20.645 33.897 1.00 36.47 190 GLN A CA 1
ATOM 1560 C C . GLN A 1 190 ? -35.743 -21.341 33.668 1.00 36.47 190 GLN A C 1
ATOM 1562 O O . GLN A 1 190 ? -36.727 -20.632 33.436 1.00 36.47 190 GLN A O 1
ATOM 1567 N N . PRO A 1 191 ? -35.840 -22.682 33.710 1.00 47.00 191 PRO A N 1
ATOM 1568 C CA . PRO A 1 191 ? -37.134 -23.344 33.729 1.00 47.00 191 PRO A CA 1
ATOM 1569 C C . PRO A 1 191 ? -37.709 -23.343 35.153 1.00 47.00 191 PRO A C 1
ATOM 1571 O O . PRO A 1 191 ? -36.989 -23.560 36.128 1.00 47.00 191 PRO A O 1
ATOM 1574 N N . VAL A 1 192 ? -39.012 -23.069 35.219 1.00 53.53 192 VAL A N 1
ATOM 1575 C CA . VAL A 1 192 ? -39.915 -23.285 36.363 1.00 53.53 192 VAL A CA 1
ATOM 1576 C C . VAL A 1 192 ? -40.119 -24.766 36.650 1.00 53.53 192 VAL A C 1
ATOM 1578 O O . VAL A 1 192 ? -40.151 -25.550 35.673 1.00 53.53 192 VAL A O 1
#

Radius of gyration: 18.78 Å; Cα contacts (8 Å, |Δi|>4): 248; chains: 1; bounding box: 60×43×51 Å

Sequence (192 aa):
MEYLIAGYGYMFRERVRQGWRPTFLTFTFNHLRGSPSNVAWKMRDELERVYAKVLTRIERKPRNVSPDLLPLWVCCPDFPVAKTEKHSFRDAVVNNGRHVHAIAVVPPWSRMKETLEDHFYEHQNQYTGNDKPLFRIEANPITHHGVYVTDYALKGTKSARIGYDEIFILPRSTSEVPVRTKSTRDGDAQPV

Solvent-accessible surface area (backbone atoms only — not comparable to full-atom values): 11311 Å² total; per-residue (Å²): 103,73,66,52,54,52,46,49,52,46,56,49,52,52,40,45,73,72,57,22,51,43,31,40,34,39,39,35,42,43,95,70,80,71,54,43,64,54,37,47,48,51,53,51,53,49,50,51,52,52,49,56,57,52,40,58,49,37,31,91,56,60,91,82,48,62,70,88,78,44,51,42,35,48,33,40,66,49,63,87,92,61,87,88,74,82,51,47,64,40,54,35,66,69,65,87,59,54,38,35,38,29,46,34,34,38,52,74,85,37,66,44,84,64,53,68,39,56,47,39,68,78,43,40,74,82,70,27,39,97,92,38,68,33,54,43,67,47,50,44,74,60,86,64,72,70,62,57,53,46,51,52,63,35,50,66,55,71,44,87,49,63,51,80,90,51,64,46,61,35,66,66,54,80,89,72,51,80,79,79,73,78,78,76,77,85,75,90,80,84,85,132

Mean predicted aligned error: 11.26 Å